Protein AF-A0A850MFG4-F1 (afdb_monomer)

Structure (mmCIF, N/CA/C/O backbone):
data_AF-A0A850MFG4-F1
#
_entry.id   AF-A0A850MFG4-F1
#
loop_
_atom_site.group_PDB
_atom_site.id
_atom_site.type_symbol
_atom_site.label_atom_id
_atom_site.label_alt_id
_atom_site.label_comp_id
_atom_site.label_asym_id
_atom_site.label_entity_id
_atom_site.label_seq_id
_atom_site.pdbx_PDB_ins_code
_atom_site.Cartn_x
_atom_site.Cartn_y
_atom_site.Cartn_z
_atom_site.occupancy
_atom_site.B_iso_or_equiv
_atom_site.auth_seq_id
_atom_site.auth_comp_id
_atom_site.auth_asym_id
_atom_site.auth_atom_id
_atom_site.pdbx_PDB_model_num
ATOM 1 N N . VAL A 1 1 ? 3.241 -12.807 0.554 1.00 80.62 1 VAL A N 1
ATOM 2 C CA . VAL A 1 1 ? 2.192 -13.577 -0.169 1.00 80.62 1 VAL A CA 1
ATOM 3 C C . VAL A 1 1 ? 1.762 -12.789 -1.401 1.00 80.62 1 VAL A C 1
ATOM 5 O O . VAL A 1 1 ? 1.690 -11.571 -1.277 1.00 80.62 1 VAL A O 1
ATOM 8 N N . PRO A 1 2 ? 1.505 -13.419 -2.562 1.00 87.06 2 PRO A N 1
ATOM 9 C CA . PRO A 1 2 ? 1.124 -12.693 -3.781 1.00 87.06 2 PRO A CA 1
ATOM 10 C C . PRO A 1 2 ? -0.249 -12.002 -3.662 1.00 87.06 2 PRO A C 1
ATOM 12 O O . PRO A 1 2 ? -1.263 -12.677 -3.461 1.00 87.06 2 PRO A O 1
ATOM 15 N N . LEU A 1 3 ? -0.273 -10.668 -3.790 1.00 94.00 3 LEU A N 1
ATOM 16 C CA . LEU A 1 3 ? -1.486 -9.834 -3.788 1.00 94.00 3 LEU A CA 1
ATOM 17 C C . LEU A 1 3 ? -1.908 -9.463 -5.212 1.00 94.00 3 LEU A C 1
ATOM 19 O O . LEU A 1 3 ? -2.519 -10.289 -5.873 1.00 94.00 3 LEU A O 1
ATOM 23 N N . LEU A 1 4 ? -1.571 -8.268 -5.708 1.00 97.06 4 LEU A N 1
ATOM 24 C CA . LEU A 1 4 ? -1.834 -7.887 -7.104 1.00 97.06 4 LEU A CA 1
ATOM 25 C C . LEU A 1 4 ? -0.986 -8.703 -8.095 1.00 97.06 4 LEU A C 1
ATOM 27 O O . LEU A 1 4 ? -1.394 -8.917 -9.235 1.00 97.06 4 LEU A O 1
ATOM 31 N N . ALA A 1 5 ? 0.157 -9.226 -7.642 1.00 97.19 5 ALA A N 1
ATOM 32 C CA . ALA A 1 5 ? 0.890 -10.281 -8.331 1.00 97.19 5 ALA A CA 1
ATOM 33 C C . ALA A 1 5 ? 0.137 -11.620 -8.242 1.00 97.19 5 ALA A C 1
ATOM 35 O O . ALA A 1 5 ? -0.404 -11.978 -7.188 1.00 97.19 5 ALA A O 1
ATOM 36 N N . SER A 1 6 ? 0.105 -12.377 -9.339 1.00 96.44 6 SER A N 1
ATOM 37 C CA . SER A 1 6 ? -0.544 -13.694 -9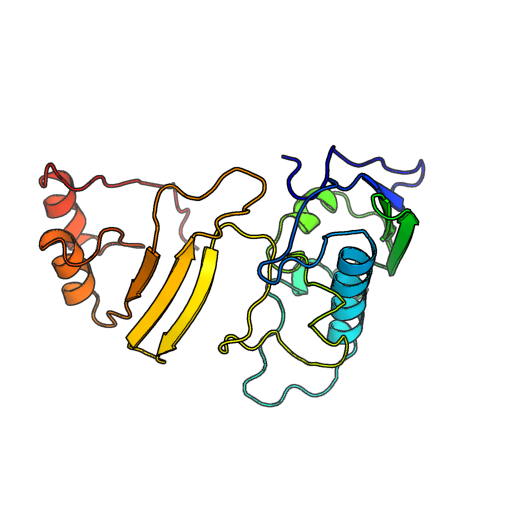.378 1.00 96.44 6 SER A CA 1
ATOM 38 C C . SER A 1 6 ? 0.326 -14.809 -8.796 1.00 96.44 6 SER A C 1
ATOM 40 O O . SER A 1 6 ? -0.227 -15.774 -8.267 1.00 96.44 6 SER A O 1
ATOM 42 N N . ASP A 1 7 ? 1.649 -14.643 -8.814 1.00 96.50 7 ASP A N 1
ATOM 43 C CA . ASP A 1 7 ? 2.635 -15.550 -8.222 1.00 96.50 7 ASP A CA 1
ATOM 44 C C . ASP A 1 7 ? 3.875 -14.762 -7.754 1.00 96.50 7 ASP A C 1
ATOM 46 O O . ASP A 1 7 ? 3.975 -13.552 -7.983 1.00 96.50 7 ASP A O 1
ATOM 50 N N . ILE A 1 8 ? 4.816 -15.435 -7.091 1.00 93.44 8 ILE A N 1
ATOM 51 C CA . ILE A 1 8 ? 6.165 -14.902 -6.895 1.00 93.44 8 ILE A CA 1
ATOM 52 C C . ILE A 1 8 ? 6.833 -14.684 -8.261 1.00 93.44 8 ILE A C 1
ATOM 54 O O . ILE A 1 8 ? 6.619 -15.443 -9.208 1.00 93.44 8 ILE A O 1
ATOM 58 N N . GLY A 1 9 ? 7.609 -13.611 -8.379 1.00 95.19 9 GLY A N 1
ATOM 59 C CA . GLY A 1 9 ? 8.332 -13.304 -9.603 1.00 95.19 9 GLY A CA 1
ATOM 60 C C . GLY A 1 9 ? 9.563 -14.188 -9.800 1.00 95.19 9 GLY A C 1
ATOM 61 O O . GLY A 1 9 ? 9.873 -15.076 -9.005 1.00 95.19 9 GLY A O 1
ATOM 62 N N . SER A 1 10 ? 10.293 -13.923 -10.878 1.00 97.69 10 SER A N 1
ATOM 63 C CA . SER A 1 10 ? 11.531 -14.624 -11.214 1.00 97.69 10 SER A CA 1
ATOM 64 C C . SER A 1 10 ? 12.673 -13.652 -11.465 1.00 97.69 10 SER A C 1
ATOM 66 O O . SER A 1 10 ? 12.524 -12.703 -12.237 1.00 97.69 10 SER A O 1
ATOM 68 N N . TRP A 1 11 ? 13.824 -13.938 -10.863 1.00 98.44 11 TRP A N 1
ATOM 69 C CA . TRP A 1 11 ? 15.071 -13.224 -11.114 1.00 98.44 11 TRP A CA 1
ATOM 70 C C . TRP A 1 11 ? 15.783 -13.733 -12.363 1.00 98.44 11 TRP A C 1
ATOM 72 O O . TRP A 1 11 ? 15.783 -14.932 -12.656 1.00 98.44 11 TRP A O 1
ATOM 82 N N . ASP A 1 12 ? 16.461 -12.824 -13.055 1.00 98.12 12 ASP A N 1
ATOM 83 C CA . ASP A 1 12 ? 17.475 -13.191 -14.033 1.00 98.12 12 ASP A CA 1
ATOM 84 C C . ASP A 1 12 ? 18.764 -13.711 -13.371 1.00 98.12 12 ASP A C 1
ATOM 86 O O . ASP A 1 12 ? 18.974 -13.623 -12.160 1.00 98.12 12 ASP A O 1
ATOM 90 N N . ALA A 1 13 ? 19.672 -14.262 -14.181 1.00 97.69 13 ALA A N 1
ATOM 91 C CA . ALA A 1 13 ? 20.922 -14.841 -13.682 1.00 97.69 13 ALA A CA 1
ATOM 92 C C . ALA A 1 13 ? 21.862 -13.808 -13.027 1.00 97.69 13 ALA A C 1
ATOM 94 O O . ALA A 1 13 ? 22.774 -14.188 -12.288 1.00 97.69 13 ALA A O 1
ATOM 95 N N . THR A 1 14 ? 21.677 -12.515 -13.311 1.00 96.75 14 THR A N 1
ATOM 96 C CA . THR A 1 14 ? 22.482 -11.431 -12.742 1.00 96.75 14 THR A CA 1
ATOM 97 C C . THR A 1 14 ? 21.857 -10.802 -11.500 1.00 96.75 14 THR A C 1
ATOM 99 O O . THR A 1 14 ? 22.543 -10.008 -10.859 1.00 96.75 14 THR A O 1
ATOM 102 N N . PHE A 1 15 ? 20.642 -11.201 -11.101 1.00 97.75 15 PHE A N 1
ATOM 103 C CA . PHE A 1 15 ? 19.887 -10.644 -9.968 1.00 97.75 15 PHE A CA 1
ATOM 104 C C . PHE A 1 15 ? 19.681 -9.128 -10.065 1.00 97.75 15 PHE A C 1
ATOM 106 O O . PHE A 1 15 ? 19.759 -8.402 -9.074 1.00 97.75 15 PHE A O 1
ATOM 113 N N . THR A 1 16 ? 19.466 -8.650 -11.285 1.00 98.06 16 THR A N 1
ATOM 114 C CA . THR A 1 16 ? 19.239 -7.231 -11.595 1.00 98.06 16 THR A CA 1
ATOM 115 C C . THR A 1 16 ? 17.944 -7.009 -12.361 1.00 98.06 16 THR A C 1
ATOM 117 O O . THR A 1 16 ? 17.556 -5.861 -12.554 1.00 98.06 16 THR A O 1
ATOM 120 N N . GLN A 1 17 ? 17.275 -8.081 -12.790 1.00 98.56 17 GLN A N 1
ATOM 121 C CA . GLN A 1 17 ? 15.953 -8.023 -13.404 1.00 98.56 17 GLN A CA 1
ATOM 122 C C . GLN A 1 17 ? 15.012 -8.969 -12.663 1.00 98.56 17 GLN A C 1
ATOM 124 O O . GLN A 1 17 ? 15.335 -10.148 -12.495 1.00 98.56 17 GLN A O 1
ATOM 129 N N . TYR A 1 18 ? 13.859 -8.457 -12.236 1.00 98.56 18 TYR A N 1
ATOM 130 C CA . TYR A 1 18 ? 12.826 -9.231 -11.551 1.00 98.56 18 TYR A CA 1
ATOM 131 C C . TYR A 1 18 ? 11.500 -9.135 -12.300 1.00 98.56 18 TYR A C 1
ATOM 133 O O . TYR A 1 18 ? 10.896 -8.065 -12.387 1.00 98.56 18 TYR A O 1
ATOM 141 N N . THR A 1 19 ? 11.050 -10.256 -12.857 1.00 98.62 19 THR A N 1
ATOM 142 C CA . THR A 1 19 ? 9.815 -10.333 -13.644 1.00 98.62 19 THR A CA 1
ATOM 143 C C . THR A 1 19 ? 8.665 -10.827 -12.782 1.00 98.62 19 THR A C 1
ATOM 145 O O . THR A 1 19 ? 8.754 -11.907 -12.205 1.00 98.62 19 THR A O 1
ATOM 148 N N . ILE A 1 20 ? 7.570 -10.070 -12.730 1.00 98.19 20 ILE A N 1
ATOM 149 C CA . ILE A 1 20 ? 6.392 -10.378 -11.913 1.00 98.19 20 ILE A CA 1
ATOM 150 C C . ILE A 1 20 ? 5.183 -10.639 -12.821 1.00 98.19 20 ILE A C 1
ATOM 152 O O . ILE A 1 20 ? 4.859 -9.792 -13.665 1.00 98.19 20 ILE A O 1
ATOM 156 N N . PRO A 1 21 ? 4.486 -11.780 -12.665 1.00 98.44 21 PRO A N 1
ATOM 157 C CA . PRO A 1 21 ? 3.181 -11.985 -13.274 1.00 98.44 21 PRO A CA 1
ATOM 158 C C . PRO A 1 21 ? 2.094 -11.283 -12.444 1.00 98.44 21 PRO A C 1
ATOM 160 O O . PRO A 1 21 ? 2.046 -11.394 -11.218 1.00 98.44 21 PRO A O 1
ATOM 163 N N . LEU A 1 22 ? 1.195 -10.560 -13.107 1.00 98.50 22 LEU A N 1
ATOM 164 C CA . LEU A 1 22 ? 0.102 -9.821 -12.471 1.00 98.50 22 LEU A CA 1
ATOM 165 C C . LEU A 1 22 ? -1.198 -10.637 -12.503 1.00 98.50 22 LEU A C 1
ATOM 167 O O . LEU A 1 22 ? -1.370 -11.534 -13.333 1.00 98.50 22 LEU A O 1
ATOM 171 N N . ARG A 1 23 ? -2.120 -10.359 -11.578 1.00 97.69 23 ARG A N 1
ATOM 172 C CA . ARG A 1 23 ? -3.487 -10.893 -11.630 1.00 97.69 23 ARG A CA 1
ATOM 173 C C . ARG A 1 23 ? -4.307 -10.132 -12.664 1.00 97.69 23 ARG A C 1
ATOM 175 O O . ARG A 1 23 ? -4.209 -8.915 -12.765 1.00 97.69 23 ARG A O 1
ATOM 182 N N . SER A 1 24 ? -5.161 -10.855 -13.376 1.00 97.19 24 SER A N 1
ATOM 183 C CA . SER A 1 24 ? -6.192 -10.279 -14.235 1.00 97.19 24 SER A CA 1
ATOM 184 C C . SER A 1 24 ? -7.541 -10.201 -13.518 1.00 97.19 24 SER A C 1
ATOM 186 O O . SER A 1 24 ? -7.750 -10.844 -12.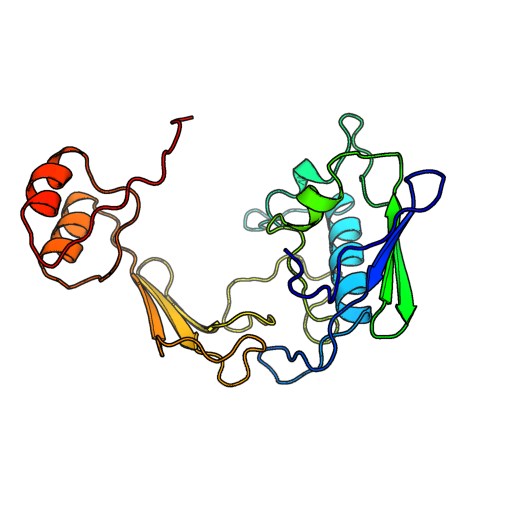487 1.00 97.19 24 SER A O 1
ATOM 188 N N . GLY A 1 25 ? -8.465 -9.407 -14.069 1.00 96.25 25 GLY A N 1
ATOM 189 C CA . GLY A 1 25 ? -9.835 -9.283 -13.557 1.00 96.25 25 GLY A CA 1
ATOM 190 C C . GLY A 1 25 ? -9.978 -8.453 -12.277 1.00 96.25 25 GLY A C 1
ATOM 191 O O . GLY A 1 25 ? -11.015 -8.531 -11.627 1.00 96.25 25 GLY A O 1
ATOM 192 N N . ILE A 1 26 ? -8.953 -7.681 -11.908 1.00 97.94 26 ILE A N 1
ATOM 193 C CA . ILE A 1 26 ? -9.011 -6.722 -10.802 1.00 97.94 26 ILE A CA 1
ATOM 194 C C . ILE A 1 26 ? -9.473 -5.371 -11.346 1.00 97.94 26 ILE A C 1
ATOM 196 O O . ILE A 1 26 ? -9.031 -4.944 -12.414 1.00 97.94 26 ILE A O 1
ATOM 200 N N . THR A 1 27 ? -10.337 -4.698 -10.594 1.00 97.06 27 THR A N 1
ATOM 201 C CA . THR A 1 27 ? -10.807 -3.348 -10.897 1.00 97.06 27 THR A CA 1
ATOM 202 C C . THR A 1 27 ? -10.390 -2.359 -9.819 1.00 97.06 27 THR A C 1
ATOM 204 O O . THR A 1 27 ? -10.294 -2.709 -8.638 1.00 97.06 27 THR A O 1
ATOM 207 N N . PHE A 1 28 ? -10.165 -1.116 -10.231 1.00 96.62 28 PHE A N 1
ATOM 208 C CA . PHE A 1 28 ? -10.119 0.023 -9.324 1.00 96.62 28 PHE A CA 1
ATOM 209 C C . PHE A 1 28 ? -11.533 0.426 -8.897 1.00 96.62 28 PHE A C 1
ATOM 211 O O . PHE A 1 28 ? -12.533 -0.047 -9.446 1.00 96.62 28 PHE A O 1
ATOM 218 N N . HIS A 1 29 ? -11.625 1.311 -7.909 1.00 94.69 29 HIS A N 1
ATOM 219 C CA . HIS A 1 29 ? -12.893 1.789 -7.350 1.00 94.69 29 HIS A CA 1
ATOM 220 C C . HIS A 1 29 ? -13.834 2.436 -8.382 1.00 94.69 29 HIS A C 1
ATOM 222 O O . HIS A 1 29 ? -15.050 2.327 -8.232 1.00 94.69 29 HIS A O 1
ATOM 228 N N . ASP A 1 30 ? -13.304 2.995 -9.473 1.00 91.44 30 ASP A N 1
ATOM 229 C CA . ASP A 1 30 ? -14.065 3.554 -10.603 1.00 91.44 30 ASP A CA 1
ATOM 230 C C . ASP A 1 30 ? -14.496 2.512 -11.663 1.00 91.44 30 ASP A C 1
ATOM 232 O O . ASP A 1 30 ? -15.200 2.835 -12.621 1.00 91.44 30 ASP A O 1
ATOM 236 N N . ASN A 1 31 ? -14.147 1.237 -11.456 1.00 92.00 31 ASN A N 1
ATOM 237 C CA . ASN A 1 31 ? -14.322 0.097 -12.365 1.00 92.00 31 ASN A CA 1
ATOM 238 C C . ASN A 1 31 ? -13.365 0.046 -13.568 1.00 92.00 31 ASN A C 1
ATOM 240 O O . ASN A 1 31 ? -13.523 -0.834 -14.422 1.00 92.00 31 ASN A O 1
ATOM 244 N N . SER A 1 32 ? -12.357 0.918 -13.638 1.00 95.12 32 SER A N 1
ATOM 245 C CA . SER A 1 32 ? -11.237 0.725 -14.563 1.00 95.12 32 SER A CA 1
ATOM 246 C C . SER A 1 32 ? -10.481 -0.568 -14.224 1.00 95.12 32 SER A C 1
ATOM 248 O O . SER A 1 32 ? -10.532 -1.078 -13.101 1.00 95.12 32 SER A O 1
ATOM 250 N N . THR A 1 33 ? -9.840 -1.173 -15.225 1.00 96.69 33 THR A N 1
ATOM 251 C CA . THR A 1 33 ? -9.181 -2.482 -15.083 1.00 96.69 33 THR A CA 1
ATOM 252 C C . THR A 1 33 ? -7.716 -2.311 -14.715 1.00 96.69 33 THR A C 1
ATOM 254 O O . THR A 1 33 ? -6.984 -1.671 -15.460 1.00 96.69 33 THR A O 1
ATOM 257 N N . PHE A 1 34 ? -7.283 -2.980 -13.646 1.00 98.12 34 PHE A N 1
ATOM 258 C CA . PHE A 1 34 ? -5.872 -3.074 -13.279 1.00 98.12 34 PHE A CA 1
ATOM 259 C C . PHE A 1 34 ? -5.072 -3.883 -14.305 1.00 98.12 34 PHE A C 1
ATOM 261 O O . PHE A 1 34 ? -5.471 -4.994 -14.679 1.00 98.12 34 PHE A O 1
ATOM 268 N N . ASN A 1 35 ? -3.929 -3.344 -14.728 1.00 98.19 35 ASN A N 1
ATOM 269 C CA . ASN A 1 35 ? -2.978 -3.988 -15.624 1.00 98.19 35 ASN A CA 1
ATOM 270 C C . ASN A 1 35 ? -1.531 -3.469 -15.408 1.00 98.19 35 ASN A C 1
ATOM 272 O O . ASN A 1 35 ? -1.214 -2.784 -14.437 1.00 98.19 35 ASN A O 1
ATOM 276 N N . ALA A 1 36 ? -0.610 -3.866 -16.287 1.00 98.50 36 ALA A N 1
ATOM 277 C CA . ALA A 1 36 ? 0.804 -3.501 -16.223 1.00 98.50 36 ALA A CA 1
ATOM 278 C C . ALA A 1 36 ? 1.099 -1.998 -16.390 1.00 98.50 36 ALA A C 1
ATOM 280 O O . ALA A 1 36 ? 2.109 -1.542 -15.858 1.00 98.50 36 ALA A O 1
ATOM 281 N N . ASP A 1 37 ? 0.257 -1.243 -17.099 1.00 97.75 37 ASP A N 1
ATOM 282 C CA . ASP A 1 37 ? 0.413 0.203 -17.290 1.00 97.75 37 ASP A CA 1
ATOM 283 C C . ASP A 1 37 ? 0.299 0.947 -15.948 1.00 97.75 37 ASP A C 1
ATOM 285 O O . ASP A 1 37 ? 1.129 1.808 -15.669 1.00 97.75 37 ASP A O 1
ATOM 289 N N . ASP A 1 38 ? -0.606 0.529 -15.053 1.00 97.12 38 ASP A N 1
ATOM 290 C CA . ASP A 1 38 ? -0.732 1.085 -13.694 1.00 97.12 38 ASP A CA 1
ATOM 291 C C . ASP A 1 38 ? 0.543 0.872 -12.860 1.00 97.12 38 ASP A C 1
ATOM 293 O O . ASP A 1 38 ? 0.976 1.732 -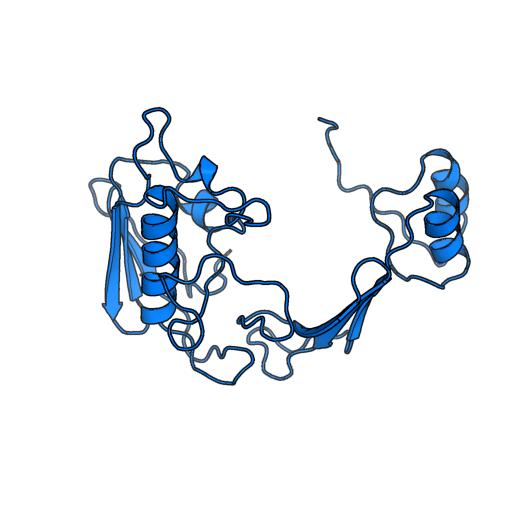12.085 1.00 97.12 38 ASP A O 1
ATOM 297 N N . VAL A 1 39 ? 1.176 -0.296 -13.021 1.00 97.62 39 VAL A N 1
ATOM 298 C CA . VAL A 1 39 ? 2.431 -0.608 -12.332 1.00 97.62 39 VAL A CA 1
ATOM 299 C C . VAL A 1 39 ? 3.549 0.273 -12.873 1.00 97.62 39 VAL A C 1
ATOM 301 O O . VAL A 1 39 ? 4.212 0.944 -12.089 1.00 97.62 39 VAL A O 1
ATOM 304 N N . VAL A 1 40 ? 3.732 0.322 -14.195 1.00 97.19 40 VAL A N 1
ATOM 305 C CA . VAL A 1 40 ? 4.742 1.188 -14.824 1.00 97.19 40 VAL A CA 1
ATOM 306 C C . VAL A 1 40 ? 4.538 2.640 -14.391 1.00 97.19 40 VAL A C 1
ATOM 308 O O . VAL A 1 40 ? 5.458 3.245 -13.850 1.00 97.19 40 VAL A O 1
ATOM 311 N N . PHE A 1 41 ? 3.310 3.151 -14.486 1.00 94.38 41 PHE A N 1
ATOM 312 C CA . PHE A 1 41 ? 2.948 4.495 -14.045 1.00 94.38 41 PHE A CA 1
ATOM 313 C C . PHE A 1 41 ? 3.337 4.772 -12.585 1.00 94.38 41 PHE A C 1
ATOM 315 O O . PHE A 1 41 ? 3.932 5.809 -12.280 1.00 94.38 41 PHE A O 1
ATOM 322 N N . THR A 1 42 ? 3.028 3.847 -11.673 1.00 92.88 42 THR A N 1
ATOM 323 C CA . THR A 1 42 ? 3.323 3.997 -10.239 1.00 92.88 42 THR A CA 1
ATOM 324 C C . THR A 1 42 ? 4.821 4.183 -9.988 1.00 92.88 42 THR A C 1
ATOM 326 O O . THR A 1 42 ? 5.222 5.047 -9.201 1.00 92.88 42 THR A O 1
ATOM 329 N N . PHE A 1 43 ? 5.657 3.391 -10.659 1.00 93.56 43 PHE A N 1
ATOM 330 C CA . PHE A 1 43 ? 7.104 3.418 -10.460 1.00 93.56 43 PHE A CA 1
ATOM 331 C C . PHE A 1 43 ? 7.792 4.544 -11.248 1.00 93.56 43 PHE A C 1
ATOM 333 O O . PHE A 1 43 ? 8.711 5.160 -10.708 1.00 93.56 43 PHE A O 1
ATOM 340 N N . ASP A 1 44 ? 7.283 4.916 -12.424 1.00 91.00 44 ASP A N 1
ATOM 341 C CA . ASP A 1 44 ? 7.713 6.116 -13.157 1.00 91.00 44 ASP A CA 1
ATOM 342 C C . ASP A 1 44 ? 7.425 7.389 -12.341 1.00 91.00 44 ASP A C 1
ATOM 344 O O . ASP A 1 44 ? 8.250 8.302 -12.246 1.00 91.00 44 ASP A O 1
ATOM 348 N N . ARG A 1 45 ? 6.270 7.442 -11.663 1.00 86.69 45 ARG A N 1
ATOM 349 C CA . ARG A 1 45 ? 5.944 8.522 -10.720 1.00 86.69 45 ARG A CA 1
ATOM 350 C C . ARG A 1 45 ? 6.928 8.572 -9.555 1.00 86.69 45 ARG A C 1
ATOM 352 O O . ARG A 1 45 ? 7.314 9.660 -9.131 1.00 86.69 45 ARG A O 1
ATOM 359 N N . MET A 1 46 ? 7.341 7.426 -9.019 1.00 85.81 46 MET A N 1
ATOM 360 C CA . MET A 1 46 ? 8.346 7.391 -7.956 1.00 85.81 46 MET A CA 1
ATOM 361 C C . MET A 1 46 ? 9.712 7.895 -8.445 1.00 85.81 46 MET A C 1
ATOM 363 O O . M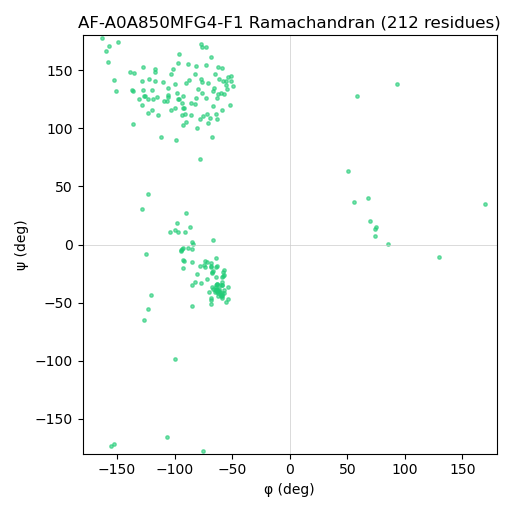ET A 1 46 ? 10.347 8.677 -7.737 1.00 85.81 46 MET A O 1
ATOM 367 N N . GLU A 1 47 ? 10.130 7.537 -9.664 1.00 85.75 47 GLU A N 1
ATOM 368 C CA . GLU A 1 47 ? 11.336 8.092 -10.293 1.00 85.75 47 GLU A CA 1
ATOM 369 C C . GLU A 1 47 ? 11.256 9.619 -10.431 1.00 85.75 47 GLU A C 1
ATOM 371 O O . GLU A 1 47 ? 12.192 10.343 -10.071 1.00 85.75 47 GLU A O 1
ATOM 376 N N . TRP A 1 48 ? 10.114 10.126 -10.899 1.00 83.75 48 TRP A N 1
ATOM 377 C CA . TRP A 1 48 ? 9.876 11.562 -11.004 1.00 83.75 48 TRP A CA 1
ATOM 378 C C . TRP A 1 48 ? 9.995 12.262 -9.642 1.00 83.75 48 TRP A C 1
ATOM 380 O O . TRP A 1 48 ? 10.654 13.300 -9.540 1.00 83.75 48 TRP A O 1
ATOM 390 N N . LEU A 1 49 ? 9.436 11.670 -8.580 1.00 80.75 49 LEU A N 1
ATOM 391 C CA . LEU A 1 49 ? 9.495 12.211 -7.218 1.00 80.75 49 LEU A CA 1
ATOM 392 C C . LEU A 1 49 ? 10.925 12.300 -6.663 1.00 80.75 49 LEU A C 1
ATOM 394 O O . LEU A 1 49 ? 11.217 13.258 -5.948 1.00 80.75 49 LEU A O 1
ATOM 398 N N . TYR A 1 50 ? 11.834 11.378 -7.011 1.00 79.44 50 TYR A N 1
ATOM 399 C CA . TYR A 1 50 ? 13.247 11.483 -6.605 1.00 79.44 50 TYR A CA 1
ATOM 400 C C . TYR A 1 50 ? 13.948 12.713 -7.171 1.00 79.44 50 TYR A C 1
ATOM 402 O O . TYR A 1 50 ? 14.819 13.291 -6.522 1.00 79.44 50 TYR A O 1
ATOM 410 N N . ASN A 1 51 ? 13.572 13.104 -8.384 1.00 77.06 51 ASN A N 1
ATOM 411 C CA . ASN A 1 51 ? 14.199 14.203 -9.108 1.00 77.06 51 ASN A CA 1
ATOM 412 C C . ASN A 1 51 ? 13.472 15.540 -8.896 1.00 77.06 51 ASN A C 1
ATOM 414 O O . ASN A 1 51 ? 13.926 16.580 -9.379 1.00 77.06 51 ASN A O 1
ATOM 418 N N . PHE A 1 52 ? 12.345 15.535 -8.179 1.00 72.31 52 PHE A N 1
ATOM 419 C CA . PHE A 1 52 ? 11.513 16.713 -7.995 1.00 72.31 52 PHE A CA 1
ATOM 420 C C . PHE A 1 52 ? 12.094 17.672 -6.943 1.00 72.31 52 PHE A C 1
ATOM 422 O O . PHE A 1 52 ? 12.035 17.439 -5.736 1.00 72.31 52 PHE A O 1
ATOM 429 N N . THR A 1 53 ? 12.617 18.813 -7.396 1.00 59.97 53 THR A N 1
ATOM 430 C CA . THR A 1 53 ? 13.128 19.884 -6.530 1.00 59.97 53 THR A CA 1
ATOM 431 C C . THR A 1 53 ? 12.083 20.993 -6.382 1.00 59.97 53 THR A C 1
ATOM 433 O O . THR A 1 53 ? 12.057 21.927 -7.183 1.00 59.97 53 THR A O 1
ATOM 436 N N . GLY A 1 54 ? 11.193 20.920 -5.387 1.00 55.72 54 GLY A N 1
ATOM 437 C CA . GLY A 1 54 ? 10.178 21.974 -5.245 1.00 55.72 54 GLY A CA 1
ATOM 438 C C . GLY A 1 54 ? 9.047 21.728 -4.258 1.00 55.72 54 GLY A C 1
ATOM 439 O O . GLY A 1 54 ? 7.925 22.144 -4.535 1.00 55.72 54 GLY A O 1
ATOM 440 N N . LEU A 1 55 ? 9.292 21.059 -3.127 1.00 56.56 55 LEU A N 1
ATOM 441 C CA . LEU A 1 55 ? 8.232 20.871 -2.134 1.00 56.56 55 LEU A CA 1
ATOM 442 C C . LEU A 1 55 ? 7.798 22.228 -1.561 1.00 56.56 55 LEU A C 1
ATOM 444 O O . LEU A 1 55 ? 8.545 22.890 -0.838 1.00 56.56 55 LEU A O 1
ATOM 448 N N . ASN A 1 56 ? 6.565 22.624 -1.871 1.00 46.66 56 ASN A N 1
ATOM 449 C CA . ASN A 1 56 ? 5.840 23.605 -1.078 1.00 46.66 56 ASN A CA 1
ATOM 450 C C . ASN A 1 56 ? 5.588 22.999 0.321 1.00 46.66 56 ASN A C 1
ATOM 452 O O . ASN A 1 56 ? 5.387 21.786 0.441 1.00 46.66 56 ASN A O 1
ATOM 456 N N . PRO A 1 57 ? 5.575 23.800 1.397 1.00 43.16 57 PRO A N 1
ATOM 457 C CA . PRO A 1 57 ? 5.139 23.314 2.702 1.00 43.16 57 PRO A CA 1
ATOM 458 C C . PRO A 1 57 ? 3.690 22.814 2.591 1.00 43.16 57 PRO A C 1
ATOM 460 O O . PRO A 1 57 ? 2.794 23.588 2.268 1.00 43.16 57 PRO A O 1
ATOM 463 N N . GLY A 1 58 ? 3.483 21.513 2.809 1.00 52.09 58 GLY A N 1
ATOM 464 C CA . GLY A 1 58 ? 2.191 20.834 2.640 1.00 52.09 58 GLY A CA 1
ATOM 465 C C . GLY A 1 58 ? 2.261 19.563 1.794 1.00 52.09 58 GLY A C 1
ATOM 466 O O . GLY A 1 58 ? 1.306 18.794 1.794 1.00 52.09 58 GLY A O 1
ATOM 467 N N . TYR A 1 59 ? 3.391 19.318 1.118 1.00 58.16 59 TYR A N 1
ATOM 468 C CA . TYR A 1 59 ? 3.522 18.175 0.230 1.00 58.16 59 TYR A CA 1
ATOM 469 C C . TYR A 1 59 ? 4.094 16.902 0.923 1.00 58.16 59 TYR A C 1
ATOM 471 O O . TYR A 1 59 ? 5.238 16.919 1.375 1.00 58.16 59 TYR A O 1
ATOM 479 N N . TYR A 1 60 ? 3.334 15.795 0.983 1.00 62.31 60 TYR A N 1
ATOM 480 C CA . TYR A 1 60 ? 3.741 14.468 1.479 1.00 62.31 60 TYR A CA 1
ATOM 481 C C . TYR A 1 60 ? 4.238 13.530 0.364 1.00 62.31 60 TYR A C 1
ATOM 483 O O . TYR A 1 60 ? 3.513 13.201 -0.573 1.00 62.31 60 TYR A O 1
ATOM 491 N N . LEU A 1 61 ? 5.475 13.047 0.485 1.00 71.94 61 LEU A N 1
ATOM 492 C CA . LEU A 1 61 ? 6.003 11.973 -0.362 1.00 71.94 61 LEU A CA 1
ATOM 493 C C . LEU A 1 61 ? 5.373 10.622 0.026 1.00 71.94 61 LEU A C 1
ATOM 495 O O . LEU A 1 61 ? 4.984 10.458 1.188 1.00 71.94 61 LEU A O 1
ATOM 499 N N . PRO A 1 62 ? 5.294 9.638 -0.895 1.00 74.88 62 PRO A N 1
ATOM 500 C CA . PRO A 1 62 ? 4.969 8.275 -0.497 1.00 74.88 62 PRO A CA 1
ATOM 501 C C . PRO A 1 62 ? 5.968 7.834 0.577 1.00 74.88 62 PRO A C 1
ATOM 503 O O . PRO A 1 62 ? 7.157 8.129 0.493 1.00 74.88 62 PRO A O 1
ATOM 506 N N . TYR A 1 63 ? 5.487 7.173 1.621 1.00 77.62 63 TYR A N 1
ATOM 507 C CA . TYR A 1 63 ? 6.316 6.828 2.770 1.00 77.62 63 TYR A CA 1
ATOM 508 C C . TYR A 1 63 ? 6.372 5.307 2.953 1.00 77.62 63 TYR A C 1
ATOM 510 O O . TYR A 1 63 ? 5.318 4.666 2.932 1.00 77.62 63 TYR A O 1
ATOM 518 N N . PRO A 1 64 ? 7.556 4.702 3.165 1.00 86.69 64 PRO A N 1
ATOM 519 C CA . PRO A 1 64 ? 8.893 5.313 3.189 1.00 86.69 64 PRO A CA 1
ATOM 520 C C . PRO A 1 64 ? 9.602 5.261 1.817 1.00 86.69 64 PRO A C 1
ATOM 522 O O . PRO A 1 64 ? 10.142 4.223 1.432 1.00 86.69 64 PRO A O 1
ATOM 525 N N . ILE A 1 65 ? 9.640 6.372 1.069 1.00 84.94 65 ILE A N 1
ATOM 526 C CA . ILE A 1 65 ? 10.354 6.469 -0.225 1.00 84.94 65 ILE A CA 1
ATOM 527 C C . ILE A 1 65 ? 11.881 6.351 -0.075 1.00 84.94 65 ILE A C 1
ATOM 529 O O . ILE A 1 65 ? 12.582 5.955 -1.005 1.00 84.94 65 ILE A O 1
ATOM 533 N N . GLU A 1 66 ? 12.411 6.650 1.109 1.00 87.25 66 GLU A N 1
ATOM 534 C CA . GLU A 1 66 ? 13.833 6.572 1.439 1.00 87.25 66 GLU A CA 1
ATOM 535 C C . GLU A 1 66 ? 14.384 5.139 1.486 1.00 87.25 66 GLU A C 1
ATOM 537 O O . GLU A 1 66 ? 15.590 4.949 1.361 1.00 87.25 66 GLU A O 1
ATOM 542 N N . LEU A 1 67 ? 13.529 4.117 1.626 1.00 91.94 67 LEU A N 1
ATOM 543 C CA . LEU A 1 67 ? 13.970 2.715 1.573 1.00 91.94 67 LEU A CA 1
ATOM 544 C C . LEU A 1 67 ? 14.322 2.254 0.152 1.00 91.94 67 LEU A C 1
ATOM 546 O O . LEU A 1 67 ? 14.950 1.215 -0.025 1.00 91.94 67 LEU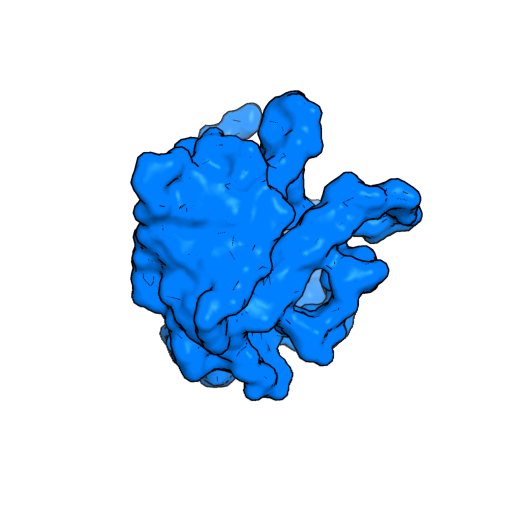 A O 1
ATOM 550 N N . TYR A 1 68 ? 13.920 3.028 -0.852 1.00 93.62 68 TYR A N 1
ATOM 551 C CA . TYR A 1 68 ? 14.014 2.690 -2.271 1.00 93.62 68 TYR A CA 1
ATOM 552 C C . TYR A 1 68 ? 15.227 3.345 -2.948 1.00 93.62 68 TYR A C 1
ATOM 554 O O . TYR A 1 68 ? 15.350 3.335 -4.173 1.00 93.62 68 TYR A O 1
ATOM 562 N N . VAL A 1 69 ? 16.147 3.894 -2.154 1.00 93.56 69 VAL A N 1
ATOM 563 C CA . VAL A 1 69 ? 17.427 4.445 -2.604 1.00 93.56 69 VAL A CA 1
ATOM 564 C C . VAL A 1 69 ? 18.580 3.736 -1.900 1.00 93.56 69 VAL A C 1
ATOM 566 O O . VAL A 1 69 ? 18.520 3.404 -0.717 1.00 93.56 69 VAL A O 1
ATOM 569 N N . PHE A 1 70 ? 19.666 3.506 -2.628 1.00 94.00 70 PHE A N 1
ATOM 570 C CA . PHE A 1 70 ? 20.917 3.033 -2.051 1.00 94.00 70 PHE A CA 1
ATOM 571 C C . PHE A 1 70 ? 21.563 4.115 -1.166 1.00 94.00 70 PHE A C 1
ATOM 573 O O . PHE A 1 70 ? 21.303 5.306 -1.352 1.00 94.00 70 PHE A O 1
ATOM 580 N N . PRO A 1 71 ? 22.500 3.753 -0.262 1.00 93.25 71 PRO A N 1
ATOM 581 C CA . PRO A 1 71 ? 23.198 4.723 0.591 1.00 93.25 71 PRO A CA 1
ATOM 582 C C . PRO A 1 71 ? 23.949 5.830 -0.165 1.00 93.25 71 PRO A C 1
ATOM 584 O O . PRO A 1 71 ? 24.239 6.879 0.402 1.00 93.25 71 PRO A O 1
ATOM 587 N N . ASN A 1 72 ? 24.287 5.599 -1.437 1.00 91.94 72 ASN A N 1
ATOM 588 C CA . ASN A 1 72 ? 24.935 6.580 -2.308 1.00 91.94 72 ASN A CA 1
ATOM 589 C C . ASN A 1 72 ? 23.941 7.541 -3.000 1.00 91.94 72 ASN A C 1
ATOM 591 O O . ASN A 1 72 ? 24.371 8.357 -3.811 1.00 91.94 72 ASN A O 1
ATOM 595 N N . GLY A 1 73 ? 22.638 7.425 -2.719 1.00 90.12 73 GLY A N 1
ATOM 596 C CA . GLY A 1 73 ? 21.568 8.235 -3.306 1.00 90.12 73 GLY A CA 1
ATOM 597 C C . GLY A 1 73 ? 21.034 7.736 -4.651 1.00 90.12 73 GLY A C 1
ATOM 598 O O . GLY A 1 73 ? 20.144 8.367 -5.209 1.00 90.12 73 GLY A O 1
ATOM 599 N N . THR A 1 74 ? 21.544 6.623 -5.184 1.00 92.94 74 THR A N 1
ATOM 600 C CA . THR A 1 74 ? 21.030 6.044 -6.438 1.00 92.94 74 THR A CA 1
ATOM 601 C C . THR A 1 74 ? 19.706 5.322 -6.165 1.00 92.94 74 THR A C 1
ATOM 603 O O . THR A 1 74 ? 19.678 4.495 -5.251 1.00 92.94 74 THR A O 1
ATOM 606 N N . PRO A 1 75 ? 18.625 5.566 -6.928 1.00 94.25 75 PRO A N 1
ATOM 607 C CA . PRO A 1 75 ? 17.403 4.770 -6.830 1.00 94.25 75 PRO A CA 1
ATOM 608 C C . PRO A 1 75 ? 17.681 3.279 -7.032 1.00 94.25 75 PRO A C 1
ATOM 610 O O . PRO A 1 75 ? 18.494 2.900 -7.874 1.00 94.25 75 PRO A O 1
ATOM 613 N N . ILE A 1 76 ? 17.023 2.417 -6.262 1.00 96.88 76 ILE A N 1
ATOM 614 C CA . ILE A 1 76 ? 17.187 0.963 -6.382 1.00 96.88 76 ILE A CA 1
ATOM 615 C C . ILE A 1 76 ? 16.599 0.480 -7.706 1.00 96.88 76 ILE A C 1
ATOM 617 O O . ILE A 1 76 ? 17.254 -0.245 -8.457 1.00 96.88 76 ILE A O 1
ATOM 621 N N . ILE A 1 77 ? 15.380 0.929 -8.003 1.00 97.12 77 ILE A N 1
ATOM 622 C CA . ILE A 1 77 ? 14.689 0.666 -9.263 1.00 97.12 77 ILE A CA 1
ATOM 623 C C . ILE A 1 77 ? 15.221 1.650 -10.298 1.00 97.12 77 ILE A C 1
ATOM 625 O O . ILE A 1 77 ? 15.237 2.857 -10.063 1.00 97.12 77 ILE A O 1
ATOM 629 N N . LYS A 1 78 ? 15.688 1.115 -11.422 1.00 96.12 78 LYS A N 1
ATOM 630 C CA . LYS A 1 78 ? 16.129 1.892 -12.574 1.00 96.12 78 LYS A CA 1
ATOM 631 C C . LYS A 1 78 ? 14.948 2.250 -13.468 1.00 96.12 78 LYS A C 1
ATOM 633 O O . LYS A 1 78 ? 14.804 3.407 -13.819 1.00 96.12 78 LYS A O 1
ATOM 638 N N . ASP A 1 79 ? 14.167 1.247 -13.857 1.00 97.25 79 ASP A N 1
ATOM 639 C CA . ASP A 1 79 ? 12.959 1.397 -14.666 1.00 97.25 79 ASP A CA 1
ATOM 640 C C . ASP A 1 79 ? 12.064 0.153 -14.505 1.00 97.25 79 ASP A C 1
ATOM 642 O O . ASP A 1 79 ? 12.485 -0.878 -13.955 1.00 97.25 79 ASP A O 1
ATOM 646 N N . VAL A 1 80 ? 10.813 0.261 -14.960 1.00 98.31 80 VAL A N 1
ATOM 647 C CA . VAL A 1 80 ? 9.864 -0.854 -15.024 1.00 98.31 80 VAL A CA 1
ATOM 648 C C . VAL A 1 80 ? 9.381 -1.018 -16.458 1.00 98.31 80 VAL A C 1
ATOM 650 O O . VAL A 1 80 ? 8.869 -0.092 -17.076 1.00 98.31 80 VAL A O 1
ATOM 653 N N . VAL A 1 81 ? 9.528 -2.225 -16.997 1.00 98.25 81 VAL A N 1
ATOM 654 C CA . VAL A 1 81 ? 9.156 -2.548 -18.375 1.00 98.25 81 VAL A CA 1
ATOM 655 C C . VAL A 1 81 ? 7.878 -3.372 -18.388 1.00 98.25 81 VAL A C 1
ATOM 657 O O . VAL A 1 81 ? 7.805 -4.438 -17.774 1.00 98.25 81 VAL A O 1
ATOM 660 N N . LYS A 1 82 ? 6.883 -2.921 -19.154 1.00 98.44 82 LYS A N 1
ATOM 661 C CA . LYS A 1 82 ? 5.708 -3.722 -19.509 1.00 98.44 82 LYS A CA 1
ATOM 662 C C . LYS A 1 82 ? 6.098 -4.804 -20.520 1.00 98.44 82 LYS A C 1
ATOM 664 O O . LYS A 1 82 ? 6.399 -4.504 -21.673 1.00 98.44 82 LYS A O 1
ATOM 669 N N . ASN A 1 83 ? 6.046 -6.070 -20.104 1.00 98.25 83 ASN A N 1
ATOM 670 C CA . ASN A 1 83 ? 6.247 -7.214 -21.002 1.00 98.25 83 ASN A CA 1
ATOM 671 C C . ASN A 1 83 ? 4.937 -7.609 -21.709 1.00 98.25 83 ASN A C 1
ATOM 673 O O . ASN A 1 83 ? 4.951 -8.081 -22.843 1.00 98.25 83 ASN A O 1
ATOM 677 N N . SER A 1 84 ? 3.806 -7.460 -21.008 1.00 98.38 84 SER A N 1
ATOM 678 C CA . SER A 1 84 ? 2.428 -7.661 -21.487 1.00 98.38 84 SER A CA 1
ATOM 679 C C . SER A 1 84 ? 1.448 -6.986 -20.518 1.00 98.38 84 SER A C 1
ATOM 681 O O . SER A 1 84 ? 1.878 -6.514 -19.470 1.00 98.38 84 SER A O 1
ATOM 683 N N . ASP A 1 85 ? 0.141 -7.005 -20.790 1.00 98.31 85 ASP A N 1
ATOM 684 C CA . ASP A 1 85 ? -0.872 -6.417 -19.890 1.00 98.31 85 ASP A CA 1
ATOM 685 C C . ASP A 1 85 ? -0.861 -6.998 -18.468 1.00 98.31 85 ASP A C 1
ATOM 687 O O . ASP A 1 85 ? -1.271 -6.323 -17.531 1.00 98.31 85 ASP A O 1
ATOM 691 N N . TYR A 1 86 ? -0.348 -8.218 -18.279 1.00 98.44 86 TYR A N 1
ATOM 692 C CA . TYR A 1 86 ? -0.271 -8.865 -16.966 1.00 98.44 86 TYR A CA 1
ATOM 693 C C . TYR A 1 86 ? 1.133 -9.380 -16.637 1.00 98.44 86 TYR A C 1
ATOM 695 O O . TYR A 1 86 ? 1.295 -10.379 -15.936 1.00 98.44 86 TYR A O 1
ATOM 703 N N . SER A 1 87 ? 2.172 -8.716 -17.148 1.00 98.50 87 SER A N 1
ATOM 704 C CA . SER A 1 87 ? 3.554 -9.007 -16.762 1.00 98.50 87 SER A CA 1
ATOM 705 C C . SER A 1 87 ? 4.434 -7.772 -16.879 1.00 98.50 87 SER A C 1
ATOM 707 O O . SER A 1 87 ? 4.457 -7.118 -17.924 1.00 98.50 87 SER A O 1
ATOM 709 N N . VAL A 1 88 ? 5.210 -7.516 -15.828 1.00 98.75 88 VAL A N 1
ATOM 710 C CA . VAL A 1 88 ? 6.196 -6.432 -15.763 1.00 98.75 88 VAL A CA 1
ATOM 711 C C . VAL A 1 88 ? 7.565 -6.967 -15.358 1.00 98.75 88 VAL A C 1
ATOM 713 O O . VAL A 1 88 ? 7.655 -7.978 -14.660 1.00 98.75 88 VAL A O 1
ATOM 716 N N . THR A 1 89 ? 8.626 -6.286 -15.775 1.00 98.75 89 THR A N 1
ATOM 717 C CA . THR A 1 89 ? 9.996 -6.518 -15.306 1.00 98.75 89 THR A CA 1
ATOM 718 C C . THR A 1 89 ? 10.519 -5.259 -14.638 1.00 98.75 89 THR A C 1
ATOM 720 O O . THR A 1 89 ? 10.554 -4.202 -15.257 1.00 98.75 89 THR A O 1
ATOM 723 N N . PHE A 1 90 ? 10.968 -5.390 -13.396 1.00 98.69 90 PHE A N 1
ATOM 724 C CA . PHE A 1 90 ? 11.732 -4.363 -12.700 1.00 98.69 90 PHE A CA 1
ATOM 725 C C . PHE A 1 90 ? 13.204 -4.517 -13.052 1.00 98.69 90 PHE A C 1
ATOM 727 O O . PHE A 1 90 ? 13.786 -5.572 -12.789 1.00 98.69 90 PHE A O 1
ATOM 734 N N . ASN A 1 91 ? 13.806 -3.470 -13.605 1.00 98.56 91 ASN A N 1
ATOM 735 C CA . ASN A 1 91 ? 15.246 -3.395 -13.805 1.00 98.56 91 ASN A CA 1
ATOM 736 C C . ASN A 1 91 ? 15.856 -2.595 -12.655 1.00 98.56 91 ASN A C 1
ATOM 738 O O . ASN A 1 91 ? 15.386 -1.505 -12.331 1.00 98.56 91 ASN A O 1
ATOM 742 N N . LEU A 1 92 ? 16.904 -3.123 -12.029 1.00 98.31 92 LEU A N 1
ATOM 743 C CA . LEU A 1 92 ? 17.567 -2.482 -10.894 1.00 98.31 92 LEU 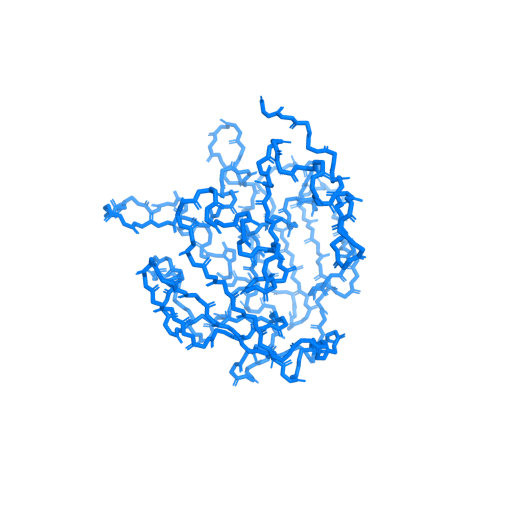A CA 1
ATOM 744 C C . LEU A 1 92 ? 18.866 -1.793 -11.316 1.00 98.31 92 LEU A C 1
ATOM 746 O O . LEU A 1 92 ? 19.546 -2.241 -12.242 1.00 98.31 92 LEU A O 1
ATOM 750 N N . ASN A 1 93 ? 19.241 -0.727 -10.604 1.00 97.62 93 ASN A N 1
ATOM 751 C CA . ASN A 1 93 ? 20.541 -0.074 -10.802 1.00 97.62 93 ASN A CA 1
ATOM 752 C C . ASN A 1 93 ? 21.711 -0.923 -10.270 1.00 97.62 93 ASN A C 1
ATOM 754 O O . ASN A 1 93 ? 22.813 -0.844 -10.810 1.00 97.62 93 ASN A O 1
ATOM 758 N N . ASP A 1 94 ? 21.478 -1.744 -9.242 1.00 97.69 94 ASP A N 1
ATOM 759 C CA . ASP A 1 94 ? 22.413 -2.755 -8.732 1.00 97.69 94 ASP A CA 1
ATOM 760 C C . ASP A 1 94 ? 21.631 -3.852 -7.981 1.00 97.69 94 ASP A C 1
ATOM 762 O O . ASP A 1 94 ? 20.434 -3.712 -7.715 1.00 97.69 94 ASP A O 1
ATOM 766 N N . LYS A 1 95 ? 22.297 -4.949 -7.620 1.00 97.50 95 LYS A N 1
ATOM 767 C CA . LYS A 1 95 ? 21.716 -6.043 -6.835 1.00 97.50 95 LYS A CA 1
ATOM 768 C C . LYS A 1 95 ? 21.229 -5.532 -5.482 1.00 97.50 95 LYS A C 1
ATOM 770 O O . LYS A 1 95 ? 21.992 -4.945 -4.714 1.00 97.50 95 LYS A O 1
ATOM 775 N N . TYR A 1 96 ? 19.990 -5.864 -5.137 1.00 97.44 96 TYR A N 1
ATOM 776 C CA . TYR A 1 96 ? 19.411 -5.524 -3.844 1.00 97.44 96 TYR A CA 1
ATOM 777 C C . TYR A 1 96 ? 18.650 -6.720 -3.275 1.00 97.44 96 TYR A C 1
ATOM 779 O O . TYR A 1 96 ? 17.554 -7.047 -3.715 1.00 97.44 96 TYR A O 1
ATOM 787 N N . ALA A 1 97 ? 19.260 -7.401 -2.301 1.00 95.75 97 ALA A N 1
ATOM 788 C CA . ALA A 1 97 ? 18.718 -8.643 -1.750 1.00 95.75 97 ALA A CA 1
ATOM 789 C C . ALA A 1 97 ? 17.285 -8.519 -1.182 1.00 95.75 97 ALA A C 1
ATOM 791 O O . ALA A 1 97 ? 16.502 -9.432 -1.426 1.00 95.75 97 ALA A O 1
ATOM 792 N N . PRO A 1 98 ? 16.893 -7.430 -0.487 1.00 95.88 98 PRO A N 1
ATOM 793 C CA . PRO A 1 98 ? 15.540 -7.302 0.050 1.00 95.88 98 PRO A CA 1
ATOM 794 C C . PRO A 1 98 ? 14.565 -6.620 -0.928 1.00 95.88 98 PRO A C 1
ATOM 796 O O . PRO A 1 98 ? 13.602 -5.994 -0.499 1.00 95.88 98 PRO A O 1
ATOM 799 N N . PHE A 1 99 ? 14.794 -6.712 -2.245 1.00 96.94 99 PHE A N 1
ATOM 800 C CA . PHE A 1 99 ? 13.927 -6.070 -3.241 1.00 96.94 99 PHE A CA 1
ATOM 801 C C . PHE A 1 99 ? 12.474 -6.562 -3.190 1.00 96.94 99 PHE A C 1
ATOM 803 O O . PHE A 1 99 ? 11.551 -5.762 -3.280 1.00 96.94 99 PHE A O 1
ATOM 810 N N . GLU A 1 100 ? 12.249 -7.859 -2.997 1.00 95.25 100 GLU A N 1
ATOM 811 C CA . GLU A 1 100 ? 10.889 -8.406 -2.910 1.00 95.25 100 GLU A CA 1
ATOM 812 C C . GLU A 1 100 ? 10.133 -7.886 -1.677 1.00 95.25 100 GLU A C 1
ATOM 814 O O . GLU A 1 100 ? 8.951 -7.548 -1.767 1.00 95.25 100 GLU A O 1
ATOM 819 N N . ASP A 1 101 ? 10.827 -7.753 -0.543 1.00 94.44 101 ASP A N 1
ATOM 820 C CA . ASP A 1 101 ? 10.270 -7.157 0.674 1.00 94.44 101 ASP A CA 1
ATOM 821 C C . ASP A 1 101 ? 9.996 -5.663 0.482 1.00 94.44 101 ASP A C 1
ATOM 823 O O . ASP A 1 101 ? 8.986 -5.147 0.960 1.00 94.44 101 ASP A O 1
ATOM 827 N N . LEU A 1 102 ? 10.867 -4.970 -0.259 1.00 94.50 102 LEU A N 1
ATOM 828 C CA . LEU A 1 102 ? 10.711 -3.556 -0.580 1.00 94.50 102 LEU A CA 1
ATOM 829 C C . LEU A 1 102 ? 9.379 -3.294 -1.300 1.00 94.50 102 LEU A C 1
ATOM 831 O O . LEU A 1 102 ? 8.667 -2.366 -0.925 1.00 94.50 102 LEU A O 1
ATOM 835 N N . LEU A 1 103 ? 8.983 -4.166 -2.236 1.00 95.12 103 LEU A N 1
ATOM 836 C CA . LEU A 1 103 ? 7.699 -4.083 -2.951 1.00 95.12 103 LEU A CA 1
ATOM 837 C C . LEU A 1 103 ? 6.461 -4.259 -2.050 1.00 95.12 103 LEU A C 1
ATOM 839 O O . LEU A 1 103 ? 5.340 -4.004 -2.486 1.00 95.12 103 LEU A O 1
ATOM 843 N N . CYS A 1 104 ? 6.637 -4.687 -0.797 1.00 93.94 104 CYS A N 1
ATOM 844 C CA . CYS A 1 104 ? 5.553 -4.833 0.174 1.00 93.94 104 CYS A CA 1
ATOM 845 C C . CYS A 1 104 ? 5.345 -3.582 1.048 1.00 93.94 104 CYS A C 1
ATOM 847 O O . CYS A 1 104 ? 4.429 -3.562 1.872 1.00 93.94 104 CYS A O 1
ATOM 849 N N . TYR A 1 105 ? 6.175 -2.542 0.899 1.00 93.06 105 TYR A N 1
ATOM 850 C CA . TYR A 1 105 ? 6.017 -1.288 1.639 1.00 93.06 105 TYR A CA 1
ATOM 851 C C . TYR A 1 105 ? 4.971 -0.363 0.993 1.00 93.06 105 TYR A C 1
ATOM 853 O O . TYR A 1 105 ? 4.806 -0.389 -0.226 1.00 93.06 105 TYR A O 1
ATOM 861 N N . PRO A 1 106 ? 4.315 0.530 1.766 1.00 89.06 106 PRO A N 1
ATOM 862 C CA . PRO A 1 106 ? 3.223 1.370 1.257 1.00 89.06 106 PRO A CA 1
ATOM 863 C C . PRO A 1 106 ? 3.592 2.271 0.073 1.00 8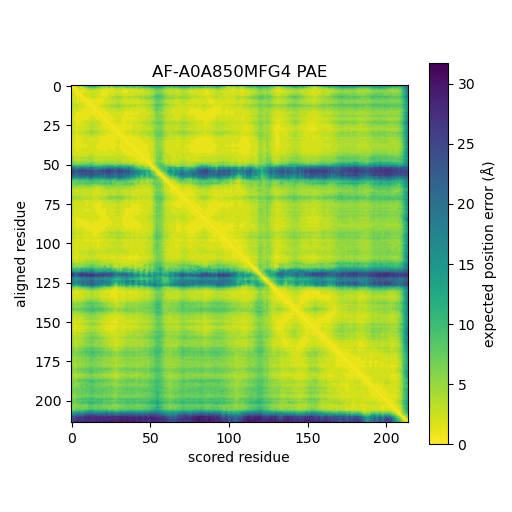9.06 106 PRO A C 1
ATOM 865 O O . PRO A 1 106 ? 2.728 2.574 -0.746 1.00 89.06 106 PRO A O 1
ATOM 868 N N . ALA A 1 107 ? 4.861 2.666 -0.060 1.00 87.81 107 ALA A N 1
ATOM 869 C CA . ALA A 1 107 ? 5.333 3.437 -1.211 1.00 87.81 107 ALA A CA 1
ATOM 870 C C . ALA A 1 107 ? 5.223 2.684 -2.559 1.00 87.81 107 ALA A C 1
ATOM 872 O O . ALA A 1 107 ? 5.198 3.337 -3.595 1.00 87.81 107 ALA A O 1
ATOM 873 N N . SER A 1 108 ? 5.083 1.350 -2.546 1.00 93.00 108 SER A N 1
ATOM 874 C CA . SER A 1 108 ? 4.808 0.508 -3.726 1.00 93.00 108 SER A CA 1
ATOM 875 C C . SER A 1 108 ? 3.313 0.277 -3.990 1.00 93.00 108 SER A C 1
ATOM 877 O O . SER A 1 108 ? 2.954 -0.592 -4.786 1.00 93.00 108 SER A O 1
ATOM 879 N N . SER A 1 109 ? 2.413 1.000 -3.314 1.00 92.50 109 SER A N 1
ATOM 880 C CA . SER A 1 109 ? 0.971 0.876 -3.567 1.00 92.50 109 SER A CA 1
ATOM 881 C C . SER A 1 109 ? 0.648 1.307 -4.996 1.00 92.50 109 SER A C 1
ATOM 883 O O . SER A 1 109 ? 0.997 2.414 -5.398 1.00 92.50 109 SER A O 1
ATOM 885 N N . ILE A 1 110 ? -0.028 0.436 -5.748 1.00 94.12 110 ILE A N 1
ATOM 886 C CA . ILE A 1 110 ? -0.327 0.681 -7.160 1.00 94.12 110 ILE A CA 1
ATOM 887 C C . ILE A 1 110 ? -1.414 1.746 -7.307 1.00 94.12 110 ILE A C 1
ATOM 889 O O . ILE A 1 110 ? -2.510 1.612 -6.757 1.00 94.12 110 ILE A O 1
ATOM 893 N N . LEU A 1 111 ? -1.095 2.770 -8.088 1.00 90.44 111 LEU A N 1
ATOM 894 C CA . LEU A 1 111 ? -1.978 3.850 -8.510 1.00 90.44 111 LEU A CA 1
ATOM 895 C C . LEU A 1 111 ? -2.411 3.610 -9.958 1.00 90.44 111 LEU A C 1
ATOM 897 O O . LEU A 1 111 ? -1.622 3.089 -10.742 1.00 90.44 111 LEU A O 1
ATOM 901 N N . THR A 1 112 ? -3.634 4.005 -10.319 1.00 91.06 112 THR A N 1
ATOM 902 C CA . THR A 1 112 ? -4.073 3.883 -11.716 1.00 91.06 112 THR A CA 1
ATOM 903 C C . THR A 1 112 ? -3.468 4.967 -12.608 1.00 91.06 112 THR A C 1
ATOM 905 O O . THR A 1 112 ? -3.387 6.135 -12.216 1.00 91.06 112 THR A O 1
ATOM 908 N N . ASP A 1 113 ? -3.079 4.586 -13.821 1.00 87.75 113 ASP A N 1
ATOM 909 C CA . ASP A 1 113 ? -2.546 5.489 -14.847 1.00 87.75 113 ASP A CA 1
ATOM 910 C C . ASP A 1 113 ? -3.619 6.388 -15.493 1.00 87.75 113 ASP A C 1
ATOM 912 O O . ASP A 1 113 ? -3.303 7.421 -16.085 1.00 87.75 113 ASP A O 1
ATOM 916 N N . THR A 1 114 ? -4.895 6.013 -15.377 1.00 85.88 114 THR A N 1
ATOM 917 C CA . THR A 1 114 ? -6.014 6.714 -16.028 1.00 85.88 114 THR A CA 1
ATOM 918 C C . THR A 1 114 ? -6.549 7.910 -15.248 1.00 85.88 114 THR A C 1
ATOM 920 O O . THR A 1 114 ? -7.276 8.736 -15.806 1.00 85.88 114 THR A O 1
ATOM 923 N N . TYR A 1 115 ? -6.196 8.009 -13.971 1.00 81.94 115 TYR A N 1
ATOM 924 C CA . TYR A 1 115 ? -6.779 8.978 -13.050 1.00 81.94 115 TYR A CA 1
ATOM 925 C C . TYR A 1 115 ? -5.733 9.913 -12.452 1.00 81.94 115 TYR A C 1
ATOM 927 O O . TYR A 1 115 ? -5.928 11.126 -12.390 1.00 81.94 115 TYR A O 1
ATOM 935 N N . TYR A 1 116 ? -4.586 9.363 -12.052 1.00 80.69 116 TYR A N 1
ATOM 936 C CA . TYR A 1 116 ? -3.500 10.155 -11.498 1.00 80.69 116 TYR A CA 1
ATOM 937 C C . TYR A 1 116 ? -2.570 10.664 -12.601 1.00 80.69 116 TYR A C 1
ATOM 939 O O . TYR A 1 116 ? -2.431 10.071 -13.665 1.00 80.69 116 TYR A O 1
ATOM 947 N N . ASN A 1 117 ? -1.870 11.764 -12.325 1.00 74.31 117 ASN A N 1
ATOM 948 C CA . ASN A 1 117 ? -0.849 12.300 -13.220 1.00 74.31 117 ASN A CA 1
ATOM 949 C C . ASN A 1 117 ? 0.546 12.107 -12.617 1.00 74.31 117 ASN A C 1
ATOM 951 O O . ASN A 1 117 ? 0.753 12.349 -11.428 1.00 74.31 117 ASN A O 1
ATOM 955 N N . ILE A 1 118 ? 1.521 11.751 -13.454 1.00 70.56 118 ILE A N 1
ATOM 956 C CA . ILE A 1 118 ? 2.924 11.570 -13.069 1.00 70.56 118 ILE A CA 1
ATOM 957 C C . ILE A 1 118 ? 3.535 12.850 -12.475 1.00 70.56 118 ILE A C 1
ATOM 959 O O . ILE A 1 118 ? 4.341 12.774 -11.553 1.00 70.56 118 ILE A O 1
ATOM 963 N N . THR A 1 119 ? 3.122 14.027 -12.976 1.00 63.72 119 THR A N 1
ATOM 964 C CA . THR A 1 119 ? 3.592 15.347 -12.509 1.00 63.72 119 THR A CA 1
ATOM 965 C C . THR A 1 119 ? 2.690 15.975 -11.452 1.00 63.72 119 THR A C 1
ATOM 967 O O . THR A 1 119 ? 2.994 17.057 -10.948 1.00 63.72 119 THR A O 1
ATOM 970 N N . GLY A 1 120 ? 1.554 15.344 -11.152 1.00 54.16 120 GLY A N 1
ATOM 971 C CA . GLY A 1 120 ? 0.778 15.693 -9.976 1.00 54.16 120 GLY A CA 1
ATOM 972 C C . GLY A 1 120 ? 1.576 15.217 -8.773 1.00 54.16 120 GLY A C 1
ATOM 973 O O . GLY A 1 120 ? 1.657 14.016 -8.509 1.00 54.16 120 GLY A O 1
ATOM 974 N N . GLY A 1 121 ? 2.223 16.132 -8.050 1.00 53.75 121 GLY A N 1
ATOM 975 C CA . GLY A 1 121 ? 2.631 15.788 -6.692 1.00 53.75 121 GLY A CA 1
ATOM 976 C C . GLY A 1 121 ? 1.414 15.222 -5.950 1.00 53.75 121 GLY A C 1
ATOM 977 O O . GLY A 1 121 ? 0.334 15.750 -6.141 1.00 53.75 121 GLY A O 1
ATOM 978 N N . ILE A 1 122 ? 1.632 14.188 -5.124 1.00 56.62 122 ILE A N 1
ATOM 979 C CA . ILE A 1 122 ? 0.726 13.678 -4.067 1.00 56.62 122 ILE A CA 1
ATOM 980 C C . ILE A 1 122 ? -0.661 13.244 -4.536 1.00 56.62 122 ILE A C 1
ATOM 982 O O . ILE A 1 122 ? -1.418 13.988 -5.134 1.00 56.62 122 ILE A O 1
ATOM 986 N N . VAL A 1 123 ? -1.030 12.024 -4.163 1.00 58.31 123 VAL A N 1
ATOM 987 C CA . VAL A 1 123 ? -2.446 11.692 -4.018 1.00 58.31 123 VAL A CA 1
ATOM 988 C C . VAL A 1 123 ? -2.939 12.506 -2.823 1.00 58.31 123 VAL A C 1
ATOM 990 O O . VAL A 1 123 ? -2.698 12.111 -1.679 1.00 58.31 123 VAL A O 1
ATOM 993 N N . GLU A 1 124 ? -3.469 13.707 -3.066 1.00 57.59 124 GLU A N 1
ATOM 994 C CA . GLU A 1 124 ? -4.144 14.451 -2.008 1.00 57.59 124 GLU A CA 1
ATOM 995 C C . GLU A 1 124 ? -5.229 13.529 -1.443 1.00 57.59 124 GLU A C 1
ATOM 997 O O . GLU A 1 124 ? -5.917 12.831 -2.183 1.00 57.59 124 GLU A O 1
ATOM 1002 N N . ILE A 1 125 ? -5.318 13.438 -0.114 1.00 52.91 125 ILE A N 1
ATOM 1003 C CA . ILE A 1 125 ? -6.461 12.774 0.516 1.00 52.91 125 ILE A CA 1
ATOM 1004 C C . ILE A 1 125 ? -7.598 13.794 0.458 1.00 52.91 125 ILE A C 1
ATOM 1006 O O . ILE A 1 125 ? -7.887 14.480 1.440 1.00 52.91 125 ILE A O 1
ATOM 1010 N N . ASP A 1 126 ? -8.141 13.974 -0.736 1.00 57.34 126 ASP A N 1
ATOM 1011 C CA . ASP A 1 126 ? -9.397 14.655 -1.002 1.00 57.34 126 ASP A CA 1
ATOM 1012 C C . ASP A 1 126 ? -10.463 13.608 -1.371 1.00 57.34 126 ASP A C 1
ATOM 1014 O O . ASP A 1 126 ? -10.287 12.414 -1.111 1.00 57.34 126 ASP A O 1
ATOM 1018 N N . ASP A 1 127 ? -11.589 14.047 -1.934 1.00 54.78 127 ASP A N 1
ATOM 1019 C CA . ASP A 1 127 ? -12.693 13.164 -2.327 1.00 54.78 127 ASP A CA 1
ATOM 1020 C C . ASP A 1 127 ? -12.338 12.204 -3.491 1.00 54.78 127 ASP A C 1
ATOM 1022 O O . ASP A 1 127 ? -13.198 11.454 -3.952 1.00 54.78 127 ASP A O 1
ATOM 1026 N N . ASP A 1 128 ? -11.083 12.204 -3.954 1.00 69.50 128 ASP A N 1
ATOM 1027 C CA . ASP A 1 128 ? -10.623 11.613 -5.208 1.00 69.50 128 ASP A CA 1
ATOM 1028 C C . ASP A 1 128 ? -9.490 10.573 -4.971 1.00 69.50 128 ASP A C 1
ATOM 1030 O O . ASP A 1 128 ? -8.481 10.518 -5.673 1.00 69.50 128 ASP A O 1
ATOM 1034 N N . VAL A 1 129 ? -9.619 9.701 -3.958 1.00 80.31 129 VAL A N 1
ATOM 1035 C CA . VAL A 1 129 ? -8.666 8.589 -3.743 1.00 80.31 129 VAL A CA 1
ATOM 1036 C C . VAL A 1 129 ? -9.155 7.303 -4.409 1.00 80.31 129 VAL A C 1
ATOM 1038 O O . VAL A 1 129 ? -10.087 6.649 -3.942 1.00 80.31 129 VAL A O 1
ATOM 1041 N N . MET A 1 130 ? -8.444 6.884 -5.455 1.00 87.50 130 MET A N 1
ATOM 1042 C CA . MET A 1 130 ? -8.678 5.644 -6.201 1.00 87.50 130 MET A CA 1
ATOM 1043 C C . MET A 1 130 ? -7.638 4.569 -5.888 1.00 87.50 130 MET A C 1
ATOM 1045 O O . MET A 1 130 ? -6.429 4.821 -5.916 1.00 87.50 130 MET A O 1
ATOM 1049 N N . GLY A 1 131 ? -8.107 3.340 -5.669 1.00 92.69 131 GLY A N 1
ATOM 1050 C CA . GLY A 1 131 ? -7.263 2.158 -5.515 1.00 92.69 131 GLY A CA 1
ATOM 1051 C C . GLY A 1 131 ? -7.990 0.864 -5.879 1.00 92.69 131 GLY A C 1
ATOM 1052 O O . GLY A 1 131 ? -9.121 0.872 -6.353 1.00 92.69 131 GLY A O 1
ATOM 1053 N N . THR A 1 132 ? -7.332 -0.269 -5.642 1.00 96.44 132 THR A N 1
ATOM 1054 C CA . THR A 1 132 ? -7.902 -1.625 -5.808 1.00 96.44 132 THR A CA 1
ATOM 1055 C C . THR A 1 132 ? -8.262 -2.274 -4.467 1.00 96.44 132 THR A C 1
ATOM 1057 O O . THR A 1 132 ? -8.510 -3.479 -4.393 1.00 96.44 132 THR A O 1
ATOM 1060 N N . GLY A 1 133 ? -8.229 -1.489 -3.383 1.00 95.62 133 GLY A N 1
ATOM 1061 C CA . GLY A 1 133 ? -8.408 -1.945 -2.006 1.00 95.62 133 GLY A CA 1
ATOM 1062 C C . GLY A 1 133 ? -9.866 -2.239 -1.617 1.00 95.62 133 GLY A C 1
ATOM 1063 O O . GLY A 1 133 ? -10.789 -1.929 -2.370 1.00 95.62 133 GLY A O 1
ATOM 1064 N N . PRO A 1 134 ? -10.090 -2.812 -0.419 1.00 96.81 134 PRO A N 1
ATOM 1065 C CA . PRO A 1 134 ? -11.410 -3.265 0.034 1.00 96.81 134 PRO A CA 1
ATOM 1066 C C . PRO A 1 134 ? -12.401 -2.155 0.393 1.00 96.81 134 PRO A C 1
ATOM 1068 O O . PRO A 1 134 ? -13.588 -2.444 0.524 1.00 96.81 134 PRO A O 1
ATOM 1071 N N . PHE A 1 135 ? -11.939 -0.919 0.571 1.00 96.06 135 PHE A N 1
ATOM 1072 C CA . PHE A 1 135 ? -12.768 0.225 0.938 1.00 96.06 135 PHE A CA 1
ATOM 1073 C C . PHE A 1 135 ? -12.525 1.377 -0.029 1.00 96.06 135 PHE A C 1
ATOM 1075 O O . PHE A 1 135 ? -11.386 1.599 -0.440 1.00 96.06 135 PHE A O 1
ATOM 1082 N N . VAL A 1 136 ? -13.602 2.074 -0.372 1.00 93.56 136 VAL A N 1
ATOM 1083 C CA . VAL A 1 136 ? -13.618 3.285 -1.190 1.00 93.56 136 VAL A CA 1
ATOM 1084 C C . VAL A 1 136 ? -13.732 4.481 -0.255 1.00 93.56 136 VAL A C 1
ATOM 1086 O O . VAL A 1 136 ? -14.486 4.433 0.723 1.00 93.56 136 VAL A O 1
ATOM 1089 N N . PHE A 1 137 ? -12.979 5.538 -0.546 1.00 91.44 137 PHE A N 1
ATOM 1090 C CA . PHE A 1 137 ? -13.112 6.807 0.157 1.00 91.44 137 PHE A CA 1
ATOM 1091 C C . PHE A 1 137 ? -14.544 7.351 0.026 1.00 91.44 137 PHE A C 1
ATOM 1093 O O . PHE A 1 137 ? -15.164 7.222 -1.027 1.00 91.44 137 PHE A O 1
ATOM 1100 N N . ASP A 1 138 ? -15.076 7.928 1.101 1.00 90.50 138 ASP A N 1
ATOM 1101 C CA . ASP A 1 138 ? -16.399 8.563 1.093 1.00 90.50 138 ASP A CA 1
ATOM 1102 C C . ASP A 1 138 ? -16.321 10.024 1.536 1.00 90.50 138 ASP A C 1
ATOM 1104 O O . ASP A 1 138 ? -16.743 10.924 0.816 1.00 90.50 138 ASP A O 1
ATOM 1108 N N . HIS A 1 139 ? -15.759 10.276 2.720 1.00 89.00 139 HIS A N 1
ATOM 1109 C CA . HIS A 1 139 ? -15.744 11.618 3.290 1.00 89.00 139 HIS A CA 1
ATOM 1110 C C . HIS A 1 139 ? -14.564 11.841 4.228 1.00 89.00 139 HIS A C 1
ATOM 1112 O O . HIS A 1 139 ? -14.249 10.983 5.052 1.00 89.00 139 HIS A O 1
ATOM 1118 N N . TYR A 1 140 ? -13.985 13.042 4.191 1.00 88.56 140 TYR A N 1
ATOM 1119 C CA . TYR A 1 140 ? -13.023 13.496 5.187 1.00 88.56 140 TYR A CA 1
ATOM 1120 C C . TYR A 1 140 ? -13.368 14.884 5.727 1.00 88.56 140 TYR A C 1
ATOM 1122 O O . TYR A 1 140 ? -13.457 15.866 4.990 1.00 88.56 140 TYR A O 1
ATOM 1130 N N . GLN A 1 141 ? -13.476 14.982 7.050 1.00 88.56 141 GLN A N 1
ATOM 1131 C CA . GLN A 1 141 ? -13.539 16.244 7.770 1.00 88.56 141 GLN A CA 1
ATOM 1132 C C . GLN A 1 141 ? -12.300 16.388 8.651 1.00 88.56 141 GLN A C 1
ATOM 1134 O O . GLN A 1 141 ? -12.139 15.700 9.665 1.00 88.56 141 GLN A O 1
ATOM 1139 N N . LEU A 1 142 ? -11.436 17.339 8.282 1.00 86.69 142 LEU A N 1
ATOM 1140 C CA . LEU A 1 142 ? -10.170 17.594 8.964 1.00 86.69 142 LEU A CA 1
ATOM 1141 C C . LEU A 1 142 ? -10.360 17.772 10.478 1.00 86.69 142 LEU A C 1
ATOM 1143 O O . LEU A 1 142 ? -11.028 18.697 10.944 1.00 86.69 142 LEU A O 1
ATOM 1147 N N . GLY A 1 143 ? -9.708 16.898 11.245 1.00 87.56 143 GLY A N 1
ATOM 1148 C CA . GLY A 1 143 ? -9.736 16.916 12.706 1.00 87.56 143 GLY A CA 1
ATOM 1149 C C . GLY A 1 143 ? -11.044 16.428 13.334 1.00 87.56 143 GLY A C 1
ATOM 1150 O O . GLY A 1 143 ? -11.232 16.661 14.527 1.00 87.56 143 GLY A O 1
ATOM 1151 N N . VAL A 1 144 ? -11.927 15.791 12.558 1.00 92.25 144 VAL A N 1
ATOM 1152 C CA . VAL A 1 144 ? -13.201 15.238 13.036 1.00 92.25 144 VAL A CA 1
ATOM 1153 C C . VAL A 1 144 ? -13.334 13.766 12.661 1.00 92.25 144 VAL A C 1
ATOM 1155 O O . VAL A 1 144 ? -13.348 12.925 13.557 1.00 92.25 144 VAL A O 1
ATOM 1158 N N . GLU A 1 145 ? -13.409 13.438 11.371 1.00 93.25 145 GLU A N 1
ATOM 1159 C CA . GLU A 1 145 ? -13.626 12.059 10.927 1.00 93.25 145 GLU A CA 1
ATOM 1160 C C . GLU A 1 145 ? -13.159 11.787 9.493 1.00 93.25 145 GLU A C 1
ATOM 1162 O O . GLU A 1 145 ? -13.061 12.700 8.676 1.00 93.25 145 GLU A O 1
ATOM 1167 N N . LEU A 1 146 ? -12.885 10.515 9.206 1.00 92.31 146 LEU A N 1
ATOM 1168 C CA . LEU A 1 146 ? -12.719 9.941 7.870 1.00 92.31 146 LEU A CA 1
ATOM 1169 C C . LEU A 1 146 ? -13.674 8.750 7.754 1.00 92.31 146 LEU A C 1
ATOM 1171 O O . LEU A 1 146 ? -13.617 7.843 8.587 1.00 92.31 146 LEU A O 1
ATOM 1175 N N . THR A 1 147 ? -14.492 8.731 6.710 1.00 93.88 147 THR A N 1
ATOM 1176 C CA . THR A 1 147 ? -15.432 7.650 6.411 1.00 93.88 147 THR A CA 1
ATOM 1177 C C . THR A 1 147 ? -15.067 6.998 5.084 1.00 93.88 147 THR A C 1
ATOM 1179 O O . THR A 1 147 ? -14.670 7.665 4.127 1.00 93.88 147 THR A O 1
ATOM 1182 N N . MET A 1 148 ? -15.187 5.674 5.039 1.00 95.12 148 MET A N 1
ATOM 1183 C CA . MET A 1 148 ? -15.001 4.852 3.849 1.00 95.12 148 MET A CA 1
ATOM 1184 C C . MET A 1 148 ? -16.071 3.763 3.809 1.00 95.12 148 MET A C 1
ATOM 1186 O O . MET A 1 148 ? -16.463 3.248 4.856 1.00 95.12 148 MET A O 1
ATOM 1190 N N . HIS A 1 149 ? -16.487 3.343 2.617 1.00 95.81 149 HIS A N 1
ATOM 1191 C CA . HIS A 1 149 ? -17.473 2.275 2.445 1.00 95.81 149 HIS A CA 1
ATOM 1192 C C . HIS A 1 149 ? -16.880 1.066 1.719 1.00 95.81 149 HIS A C 1
ATOM 1194 O O . HIS A 1 149 ? -15.937 1.179 0.936 1.00 95.81 149 HIS A O 1
ATOM 1200 N N . ALA A 1 150 ? -17.403 -0.126 1.995 1.00 97.50 150 ALA A N 1
ATOM 1201 C CA . ALA A 1 150 ? -16.897 -1.361 1.410 1.00 97.50 150 ALA A CA 1
ATOM 1202 C C . ALA A 1 150 ? -17.042 -1.374 -0.118 1.00 97.50 150 ALA A C 1
ATOM 1204 O O . ALA A 1 150 ? -18.136 -1.200 -0.660 1.00 97.50 150 ALA A O 1
ATOM 1205 N N . TYR A 1 151 ? -15.952 -1.688 -0.817 1.00 96.94 151 TYR A N 1
ATOM 1206 C CA . TYR A 1 151 ? -15.958 -1.855 -2.263 1.00 96.94 151 TYR A CA 1
ATOM 1207 C C . TYR A 1 151 ? -16.606 -3.193 -2.637 1.00 96.94 151 TYR A C 1
ATOM 1209 O O . TYR A 1 151 ? -16.055 -4.271 -2.393 1.00 96.94 151 TYR A O 1
ATOM 1217 N N . ALA A 1 152 ? -17.798 -3.134 -3.238 1.00 96.19 152 ALA A N 1
ATOM 1218 C CA . ALA A 1 152 ? -18.593 -4.321 -3.564 1.00 96.19 152 ALA A CA 1
ATOM 1219 C C . ALA A 1 152 ? -17.866 -5.306 -4.498 1.00 96.19 152 ALA A C 1
ATOM 1221 O O . ALA A 1 152 ? -18.043 -6.516 -4.362 1.00 96.19 152 ALA A O 1
ATOM 1222 N N . ASN A 1 153 ? -17.022 -4.789 -5.395 1.00 95.50 153 ASN A N 1
ATOM 1223 C CA . ASN A 1 153 ? -16.281 -5.572 -6.384 1.00 95.50 153 ASN A CA 1
ATOM 1224 C C . ASN A 1 153 ? -14.837 -5.876 -5.947 1.00 95.50 153 ASN A C 1
ATOM 1226 O O . ASN A 1 153 ? -14.002 -6.211 -6.785 1.00 95.50 153 ASN A O 1
ATOM 1230 N N . TYR A 1 154 ? -14.514 -5.766 -4.650 1.00 97.25 154 TYR A N 1
ATOM 1231 C CA . TYR A 1 154 ? -13.169 -6.082 -4.172 1.00 97.25 154 TYR A CA 1
ATOM 1232 C C . TYR A 1 154 ? -12.778 -7.519 -4.537 1.00 97.25 154 TYR A C 1
ATOM 1234 O O . TYR A 1 154 ? -13.500 -8.479 -4.262 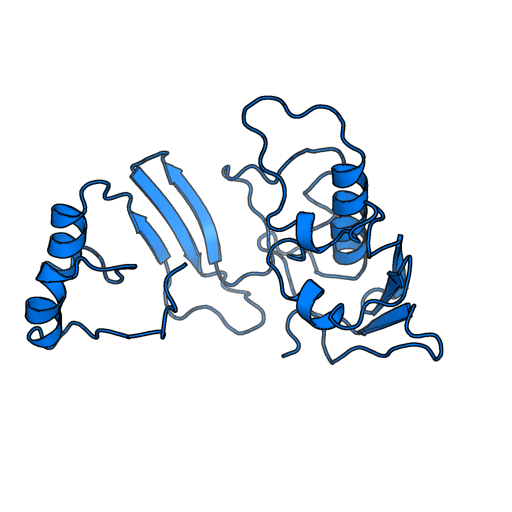1.00 97.25 154 TYR A O 1
ATOM 1242 N N . TRP A 1 155 ? -11.604 -7.668 -5.145 1.00 96.19 155 TRP A N 1
ATOM 1243 C CA . TRP A 1 155 ? -11.165 -8.900 -5.801 1.00 96.19 155 TRP A CA 1
ATOM 1244 C C . TRP A 1 155 ? -10.892 -10.071 -4.838 1.00 96.19 155 TRP A C 1
ATOM 1246 O O . TRP A 1 155 ? -10.855 -11.218 -5.279 1.00 96.19 155 TRP A O 1
ATOM 1256 N N . GLN A 1 156 ? -10.744 -9.819 -3.529 1.00 95.31 156 GLN A N 1
ATOM 1257 C CA . GLN A 1 156 ? -10.686 -10.875 -2.498 1.00 95.31 156 GLN A CA 1
ATOM 1258 C C . GLN A 1 156 ? -12.035 -11.135 -1.808 1.00 95.31 156 GLN A C 1
ATOM 1260 O O . GLN A 1 156 ? -12.091 -11.863 -0.819 1.00 95.31 156 GLN A O 1
ATOM 1265 N N . GLY A 1 157 ? -13.120 -10.568 -2.337 1.00 96.31 157 GLY A N 1
ATOM 1266 C CA . GLY A 1 157 ? -14.456 -10.616 -1.756 1.00 96.31 157 GLY A CA 1
ATOM 1267 C C . GLY A 1 157 ? -14.738 -9.405 -0.870 1.00 96.31 157 GLY A C 1
ATOM 1268 O O . GLY A 1 157 ? -13.888 -8.983 -0.090 1.00 96.31 157 GLY A O 1
ATOM 1269 N N . LYS A 1 158 ? -15.950 -8.850 -0.989 1.00 95.88 158 LYS A N 1
ATOM 1270 C CA . LYS A 1 158 ? -16.394 -7.665 -0.242 1.00 95.88 158 LYS A CA 1
ATOM 1271 C C . LYS A 1 158 ? -16.102 -7.805 1.261 1.00 95.88 158 LYS A C 1
ATOM 1273 O O . LYS A 1 158 ? -16.365 -8.853 1.863 1.00 95.88 158 LYS A O 1
ATOM 1278 N N . ALA A 1 159 ? -15.604 -6.725 1.863 1.00 96.12 159 ALA A N 1
ATOM 1279 C CA . ALA A 1 159 ? -15.447 -6.631 3.308 1.00 96.12 159 ALA A CA 1
ATOM 1280 C C . ALA A 1 159 ? -16.773 -6.933 4.033 1.00 96.12 159 ALA A C 1
ATOM 1282 O O . ALA A 1 159 ? -17.854 -6.587 3.559 1.00 96.12 159 ALA A O 1
ATOM 1283 N N . GLN A 1 160 ? -16.683 -7.594 5.190 1.00 96.25 160 GLN A N 1
ATOM 1284 C CA . GLN A 1 160 ? -17.855 -7.907 6.023 1.00 96.25 160 GLN A CA 1
ATOM 1285 C C . GLN A 1 160 ? -18.402 -6.678 6.762 1.00 96.25 160 GLN A C 1
ATOM 1287 O O . GLN A 1 160 ? -19.528 -6.699 7.243 1.00 96.25 160 GLN A O 1
ATOM 1292 N N . ILE A 1 161 ? -17.586 -5.630 6.868 1.00 95.25 161 ILE A N 1
ATOM 1293 C CA . ILE A 1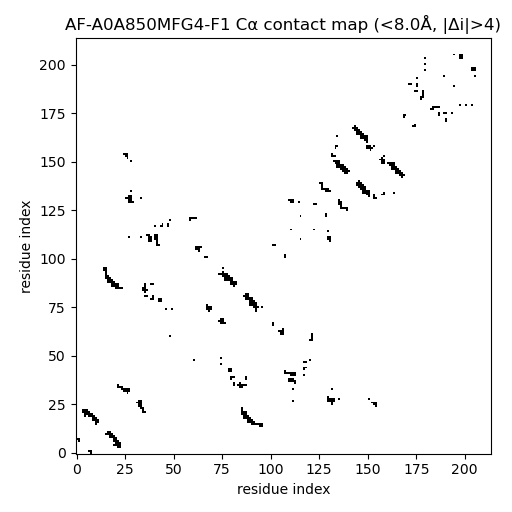 161 ? -17.947 -4.340 7.445 1.00 95.25 161 ILE A CA 1
ATOM 1294 C C . ILE A 1 161 ? -18.328 -3.429 6.284 1.00 95.25 161 ILE A C 1
ATOM 1296 O O . ILE A 1 161 ? -17.528 -3.278 5.364 1.00 95.25 161 ILE A O 1
ATOM 1300 N N . ASP A 1 162 ? -19.524 -2.844 6.324 1.00 96.62 162 ASP A N 1
ATOM 1301 C CA . ASP A 1 162 ? -20.025 -1.981 5.248 1.00 96.62 162 ASP A CA 1
ATOM 1302 C C . ASP A 1 162 ? -19.410 -0.576 5.267 1.00 96.62 162 ASP A C 1
ATOM 1304 O O . ASP A 1 162 ? -19.186 -0.004 4.203 1.00 96.62 162 ASP A O 1
ATOM 1308 N N . GLU A 1 163 ? -19.103 -0.043 6.451 1.00 96.56 163 GLU A N 1
ATOM 1309 C CA . GLU A 1 163 ? -18.555 1.300 6.646 1.00 96.56 163 GLU A CA 1
ATOM 1310 C C . GLU A 1 163 ? -17.417 1.268 7.670 1.00 96.56 163 GLU A C 1
ATOM 1312 O O . GLU A 1 163 ? -17.548 0.693 8.751 1.00 96.56 163 GLU A O 1
ATOM 1317 N N . LEU A 1 164 ? -16.293 1.897 7.333 1.00 95.75 164 LEU A N 1
ATOM 1318 C CA . LEU A 1 164 ? -15.218 2.197 8.267 1.00 95.75 164 LEU A CA 1
ATOM 1319 C C . LEU A 1 164 ? -15.218 3.687 8.567 1.00 95.75 164 LEU A C 1
ATOM 1321 O O . LEU A 1 164 ? -15.047 4.505 7.665 1.00 95.75 164 LEU A O 1
ATOM 1325 N N . LYS A 1 165 ? -15.322 4.016 9.852 1.00 95.81 165 LYS A N 1
ATOM 1326 C CA . LYS A 1 165 ? -15.272 5.387 10.343 1.00 95.81 165 LYS A CA 1
ATOM 1327 C C . LYS A 1 165 ? -14.112 5.567 11.314 1.00 95.81 165 LYS A C 1
ATOM 1329 O O . LYS A 1 165 ? -14.085 4.992 12.400 1.00 95.81 165 LYS A O 1
ATOM 1334 N N . PHE A 1 166 ? -13.155 6.397 10.929 1.00 94.62 166 PHE A N 1
ATOM 1335 C CA . PHE A 1 166 ? -12.072 6.849 11.791 1.00 94.62 166 PHE A CA 1
ATOM 1336 C C . PHE A 1 166 ? -12.503 8.154 12.445 1.00 94.62 166 PHE A C 1
ATOM 1338 O O . PHE A 1 166 ? -12.730 9.143 11.756 1.00 94.62 166 PHE A O 1
ATOM 1345 N N . VAL A 1 167 ? -12.615 8.162 13.772 1.00 94.19 167 VAL A N 1
ATOM 1346 C CA . VAL A 1 167 ? -13.029 9.343 14.542 1.00 94.19 167 VAL A CA 1
ATOM 1347 C C . VAL A 1 167 ? -11.821 9.946 15.252 1.00 94.19 167 VAL A C 1
ATOM 1349 O O . VAL A 1 167 ? -11.098 9.258 15.975 1.00 94.19 167 VAL A O 1
ATOM 1352 N N . GLU A 1 168 ? -11.616 11.249 15.081 1.00 93.12 168 GLU A N 1
ATOM 1353 C CA . GLU A 1 168 ? -10.533 11.991 15.720 1.00 93.12 168 GLU A CA 1
ATOM 1354 C C . GLU A 1 168 ? -10.911 12.338 17.171 1.00 93.12 168 GLU A C 1
ATOM 1356 O O . GLU A 1 168 ? -11.609 13.314 17.454 1.00 93.12 168 GLU A O 1
ATOM 1361 N N . ILE A 1 169 ? -10.402 11.557 18.127 1.00 94.69 169 ILE A N 1
ATOM 1362 C CA . ILE A 1 169 ? -10.527 11.846 19.564 1.00 94.69 169 ILE A CA 1
ATOM 1363 C C . ILE A 1 169 ? -9.145 12.184 20.128 1.00 94.69 169 ILE A C 1
ATOM 1365 O O . ILE A 1 169 ? -8.381 11.307 20.547 1.00 94.69 169 ILE A O 1
ATOM 1369 N N . ARG A 1 170 ? -8.826 13.485 20.147 1.00 93.50 170 ARG A N 1
ATOM 1370 C CA . ARG A 1 170 ? -7.495 13.997 20.528 1.00 93.50 170 ARG A CA 1
ATOM 1371 C C . ARG A 1 170 ? -7.108 13.719 21.977 1.00 93.50 170 ARG A C 1
ATOM 1373 O O . ARG A 1 170 ? -5.938 13.510 22.269 1.00 93.50 170 ARG A O 1
ATOM 1380 N N . ASN A 1 171 ? -8.067 13.777 22.898 1.00 95.56 171 ASN A N 1
ATOM 1381 C CA . ASN A 1 171 ? -7.794 13.547 24.312 1.00 95.56 171 ASN A CA 1
ATOM 1382 C C . ASN A 1 171 ? -7.755 12.039 24.605 1.00 95.56 171 ASN A C 1
ATOM 1384 O O . ASN A 1 171 ? -8.752 11.346 24.410 1.00 95.56 171 ASN A O 1
ATOM 1388 N N . ASP A 1 172 ? -6.621 11.548 25.105 1.00 95.06 172 ASP A N 1
ATOM 1389 C CA . ASP A 1 172 ? -6.397 10.113 25.311 1.00 95.06 172 ASP A CA 1
ATOM 1390 C C . ASP A 1 172 ? -7.369 9.487 26.314 1.00 95.06 172 ASP A C 1
ATOM 1392 O O . ASP A 1 172 ? -7.890 8.403 26.055 1.00 95.06 172 ASP A O 1
ATOM 1396 N N . ASP A 1 173 ? -7.655 10.166 27.429 1.00 96.25 173 ASP A N 1
ATOM 1397 C CA . ASP A 1 173 ? -8.637 9.691 28.411 1.00 96.25 173 ASP A CA 1
ATOM 1398 C C . ASP A 1 173 ? -10.023 9.540 27.770 1.00 96.25 173 ASP A C 1
ATOM 1400 O O . ASP A 1 173 ? -10.679 8.513 27.929 1.00 96.25 173 ASP A O 1
ATOM 1404 N N . SER A 1 174 ? -10.437 10.528 26.973 1.00 96.62 174 SER A N 1
ATOM 1405 C CA . SER A 1 174 ? -11.708 10.502 26.243 1.00 96.62 174 SER A CA 1
ATOM 1406 C C . SER A 1 174 ? -11.750 9.367 25.222 1.00 96.62 174 SER A C 1
ATOM 1408 O O . SER A 1 174 ? -12.760 8.680 25.122 1.00 96.62 174 SER A O 1
ATOM 1410 N N . ARG A 1 175 ? -10.651 9.124 24.499 1.00 96.06 175 ARG A N 1
ATOM 1411 C CA . ARG A 1 175 ? -10.561 8.051 23.500 1.00 96.06 175 ARG A CA 1
ATOM 1412 C C . ARG A 1 175 ? -10.623 6.660 24.137 1.00 96.06 175 ARG A C 1
ATOM 1414 O O . ARG A 1 175 ? -11.268 5.770 23.599 1.00 96.06 175 ARG A O 1
ATOM 1421 N N . ASN A 1 176 ? -10.003 6.477 25.302 1.00 97.00 176 ASN A N 1
ATOM 1422 C CA . ASN A 1 176 ? -10.085 5.212 26.039 1.00 97.00 176 ASN A CA 1
ATOM 1423 C C . ASN A 1 176 ? -11.483 4.994 26.632 1.00 97.00 176 ASN A C 1
ATOM 1425 O O . ASN A 1 176 ? -12.015 3.889 26.552 1.00 97.00 176 ASN A O 1
ATOM 1429 N N . ASN A 1 177 ? -12.103 6.046 27.171 1.00 96.00 177 ASN A N 1
ATOM 1430 C CA . ASN A 1 177 ? -13.485 5.975 27.643 1.00 96.00 177 ASN A CA 1
ATOM 1431 C C . ASN A 1 177 ? -14.468 5.698 26.500 1.00 96.00 177 ASN A C 1
ATOM 1433 O O . ASN A 1 177 ? -15.428 4.973 26.714 1.00 96.00 177 ASN A O 1
ATOM 1437 N N . ALA A 1 178 ? -14.216 6.212 25.292 1.00 96.31 178 ALA A N 1
ATOM 1438 C CA . ALA A 1 178 ? -15.051 5.935 24.126 1.00 96.31 178 ALA A CA 1
ATOM 1439 C C . ALA A 1 178 ? -15.102 4.438 23.780 1.00 96.31 178 ALA A C 1
ATOM 1441 O O . ALA A 1 178 ? -16.155 3.961 23.369 1.00 96.31 178 ALA A O 1
ATOM 1442 N N . LEU A 1 179 ? -14.004 3.695 23.978 1.00 96.75 179 LEU A N 1
ATOM 1443 C CA . LEU A 1 179 ? -14.015 2.238 23.818 1.00 96.75 179 LEU A CA 1
ATOM 1444 C C . LEU A 1 179 ? -14.858 1.573 24.916 1.00 96.75 179 LEU A C 1
ATOM 1446 O O . LEU A 1 179 ? -15.698 0.738 24.610 1.00 96.75 179 LEU A O 1
ATOM 1450 N N . LEU A 1 180 ? -14.685 1.982 26.182 1.00 94.75 180 LEU A N 1
ATOM 1451 C CA . LEU A 1 180 ? -15.481 1.449 27.301 1.00 94.75 180 LEU A CA 1
ATOM 1452 C C . LEU A 1 180 ? -16.985 1.682 27.124 1.00 94.75 180 LEU A C 1
ATOM 1454 O O . LEU A 1 180 ? -17.789 0.864 27.552 1.00 94.75 180 LEU A O 1
ATOM 1458 N N . THR A 1 181 ? -17.379 2.808 26.527 1.00 94.38 181 THR A N 1
ATOM 1459 C CA . THR A 1 181 ? -18.794 3.128 26.295 1.00 94.38 181 THR A CA 1
ATOM 1460 C C . THR A 1 181 ? -19.353 2.518 25.011 1.00 94.38 181 THR A C 1
ATOM 1462 O O . THR A 1 181 ? -20.536 2.709 24.742 1.00 94.38 181 THR A O 1
ATOM 1465 N N . GLY A 1 182 ? -18.529 1.843 24.201 1.00 94.44 182 GLY A N 1
ATOM 1466 C CA . GLY A 1 182 ? -18.922 1.331 22.885 1.00 94.44 182 GLY A CA 1
ATOM 1467 C C . GLY A 1 182 ? -19.160 2.424 21.836 1.00 94.44 182 GLY A C 1
ATOM 1468 O O . GLY A 1 182 ? -19.855 2.196 20.853 1.00 94.44 182 GLY A O 1
ATOM 1469 N N . SER A 1 183 ? -18.618 3.629 22.040 1.00 94.50 183 SER A N 1
ATOM 1470 C CA . SER A 1 183 ? -18.686 4.721 21.054 1.00 94.50 183 SER A CA 1
ATOM 1471 C C . SER A 1 183 ? -17.679 4.545 19.912 1.00 94.50 183 SER A C 1
ATOM 1473 O O . SER A 1 183 ? -17.810 5.198 18.880 1.00 94.50 183 SER A O 1
ATOM 1475 N N . ILE A 1 184 ? -16.654 3.714 20.119 1.00 96.31 184 ILE A N 1
ATOM 1476 C CA . ILE A 1 184 ? -15.724 3.228 19.095 1.00 96.31 184 ILE A CA 1
ATOM 1477 C C . ILE A 1 184 ? -15.527 1.725 19.290 1.00 96.31 184 ILE A C 1
ATOM 1479 O O . ILE A 1 184 ? -15.513 1.254 20.425 1.00 96.31 184 ILE A O 1
ATOM 1483 N N . ASP A 1 185 ? -15.304 0.997 18.198 1.00 95.56 185 ASP A N 1
ATOM 1484 C CA . ASP A 1 185 ? -15.098 -0.459 18.235 1.00 95.56 185 ASP A CA 1
ATOM 1485 C C . ASP A 1 185 ? -13.618 -0.858 18.324 1.00 95.56 185 ASP A C 1
ATOM 1487 O O . ASP A 1 185 ? -13.275 -1.977 18.702 1.00 95.56 185 ASP A O 1
ATOM 1491 N N . PHE A 1 186 ? -12.713 0.054 17.955 1.00 95.31 186 PHE A N 1
ATOM 1492 C CA . PHE A 1 186 ? -11.281 -0.216 17.890 1.00 95.31 186 PHE A CA 1
ATOM 1493 C C . PHE A 1 186 ? -10.462 0.936 18.469 1.00 95.31 186 PHE A C 1
ATOM 1495 O O . PHE A 1 186 ? -10.651 2.101 18.119 1.00 95.31 186 PHE A O 1
ATOM 1502 N N . LEU A 1 187 ? -9.489 0.593 19.315 1.00 94.69 187 LEU A N 1
ATOM 1503 C CA . LEU A 1 187 ? -8.552 1.535 19.914 1.00 94.69 187 LEU A CA 1
ATOM 1504 C C . LEU A 1 187 ? -7.114 1.074 19.701 1.00 94.69 187 LEU A C 1
ATOM 1506 O O . LEU A 1 187 ? -6.699 0.024 20.191 1.00 94.69 187 LEU A O 1
ATOM 1510 N N . LYS A 1 188 ? -6.324 1.911 19.028 1.00 91.62 188 LYS A N 1
ATOM 1511 C CA . LYS A 1 188 ? -4.874 1.738 18.933 1.00 91.62 188 LYS A CA 1
ATOM 1512 C C . LYS A 1 188 ? -4.172 2.416 20.109 1.00 91.62 188 LYS A C 1
ATOM 1514 O O . LYS A 1 188 ? -4.538 3.527 20.486 1.00 91.62 188 LYS A O 1
ATOM 1519 N N . ASP A 1 189 ? -3.124 1.764 20.617 1.00 90.00 189 ASP A N 1
ATOM 1520 C CA . ASP A 1 189 ? -2.252 2.261 21.692 1.00 90.00 189 ASP A CA 1
ATOM 1521 C C . ASP A 1 189 ? -3.052 2.746 22.933 1.00 90.00 189 ASP A C 1
ATOM 1523 O O . ASP A 1 189 ? -3.029 3.937 23.262 1.00 90.00 189 ASP A O 1
ATOM 1527 N N . PRO A 1 190 ? -3.799 1.849 23.618 1.00 93.44 190 PRO A N 1
ATOM 1528 C CA . PRO A 1 190 ? -4.541 2.197 24.830 1.00 93.44 190 PRO A CA 1
ATOM 1529 C C . PRO A 1 190 ? -3.619 2.734 25.932 1.00 93.44 190 PRO A C 1
ATOM 1531 O O . PRO A 1 190 ? -2.448 2.360 26.035 1.00 93.44 190 PRO A O 1
ATOM 1534 N N . LEU A 1 191 ? -4.163 3.584 26.808 1.00 94.50 191 LEU A N 1
ATOM 1535 C CA . LEU A 1 191 ? -3.404 4.101 27.944 1.00 94.50 191 LEU A CA 1
ATOM 1536 C C . LEU A 1 191 ? -3.062 2.951 28.905 1.00 94.50 191 LEU A C 1
ATOM 1538 O O . LEU A 1 191 ? -3.968 2.209 29.289 1.00 94.50 191 LEU A O 1
ATOM 1542 N N . PRO A 1 192 ? -1.812 2.840 29.400 1.00 94.06 192 PRO A N 1
ATOM 1543 C CA . PRO A 1 192 ? -1.429 1.756 30.306 1.00 94.06 192 PRO A CA 1
ATOM 1544 C C . PRO A 1 192 ? -2.332 1.628 31.540 1.00 94.06 192 PRO A C 1
ATOM 1546 O O . PRO A 1 192 ? -2.657 0.521 31.953 1.00 94.06 192 PRO A O 1
ATOM 1549 N N . LYS A 1 193 ? -2.800 2.758 32.091 1.00 94.88 193 LYS A N 1
ATOM 1550 C CA . LYS A 1 193 ? -3.713 2.790 33.249 1.00 94.88 193 LYS A CA 1
ATOM 1551 C C . LYS A 1 193 ? -5.123 2.251 32.962 1.00 94.88 193 LYS A C 1
ATOM 1553 O O . LYS A 1 193 ? -5.839 1.943 33.903 1.00 94.88 193 LYS A O 1
ATOM 1558 N N . MET A 1 194 ? -5.525 2.169 31.693 1.00 95.06 194 MET A N 1
ATOM 1559 C CA . MET A 1 194 ? -6.848 1.685 31.274 1.00 95.06 194 MET A CA 1
ATOM 1560 C C . MET A 1 194 ? -6.846 0.183 30.971 1.00 95.06 194 MET A C 1
ATOM 1562 O O . MET A 1 194 ? -7.910 -0.422 30.890 1.00 95.06 194 MET A O 1
ATOM 1566 N N . LEU A 1 195 ? -5.664 -0.434 30.842 1.00 93.88 195 LEU A N 1
ATOM 1567 C CA . LEU A 1 195 ? -5.534 -1.848 30.486 1.00 93.88 195 LEU A CA 1
ATOM 1568 C C . LEU A 1 195 ? -6.236 -2.775 31.479 1.00 93.88 195 LEU A C 1
ATOM 1570 O O . LEU A 1 195 ? -6.896 -3.712 31.050 1.00 93.88 195 LEU A O 1
ATOM 1574 N N . GLU A 1 196 ? -6.123 -2.513 32.785 1.00 94.06 196 GLU A N 1
ATOM 1575 C CA . GLU A 1 196 ? -6.788 -3.339 33.801 1.00 94.06 196 GLU A CA 1
ATOM 1576 C C . GLU A 1 196 ? -8.309 -3.340 33.609 1.00 94.06 196 GLU A C 1
ATOM 1578 O O . GLU A 1 196 ? -8.914 -4.407 33.604 1.00 94.06 196 GLU A O 1
ATOM 1583 N N . ALA A 1 197 ? -8.906 -2.173 33.341 1.00 94.38 197 ALA A N 1
ATOM 1584 C CA . ALA A 1 197 ? -10.333 -2.070 33.047 1.00 94.38 197 ALA A CA 1
ATOM 1585 C C . ALA A 1 197 ? -10.709 -2.837 31.767 1.00 94.38 197 ALA A C 1
ATOM 1587 O O . ALA A 1 197 ? -11.673 -3.599 31.773 1.00 94.38 197 ALA A O 1
ATOM 1588 N N . PHE A 1 198 ? -9.918 -2.704 30.698 1.00 95.44 198 PHE A N 1
ATOM 1589 C CA . PHE A 1 198 ? -10.163 -3.417 29.441 1.00 95.44 198 PHE A CA 1
ATOM 1590 C C . PHE A 1 198 ? -10.065 -4.937 29.577 1.00 95.44 198 PHE A C 1
ATOM 1592 O O . PHE A 1 198 ? -10.870 -5.641 28.985 1.00 95.44 198 PHE A O 1
ATOM 1599 N N . TYR A 1 199 ? -9.132 -5.461 30.377 1.00 94.69 199 TYR A N 1
ATOM 1600 C CA . TYR A 1 199 ? -9.041 -6.906 30.619 1.00 94.69 199 TYR A CA 1
ATOM 1601 C C . TYR A 1 199 ? -10.233 -7.466 31.403 1.00 94.69 199 TYR A C 1
ATOM 1603 O O . TYR A 1 199 ? -10.489 -8.667 31.341 1.00 94.69 199 TYR A O 1
ATOM 1611 N N . THR A 1 200 ? -10.926 -6.624 32.173 1.00 95.31 200 THR A N 1
ATOM 1612 C CA . THR A 1 200 ? -12.101 -7.032 32.954 1.00 95.31 200 THR A CA 1
ATOM 1613 C C . THR A 1 200 ? -13.424 -6.862 32.215 1.00 95.31 200 THR A C 1
ATOM 1615 O O . THR A 1 200 ? -14.425 -7.413 32.667 1.00 95.31 200 THR A O 1
ATOM 1618 N N . GLU A 1 201 ? -13.439 -6.125 31.103 1.00 95.94 201 GLU A N 1
ATOM 1619 C CA . GLU A 1 201 ? -14.641 -5.888 30.306 1.00 95.94 201 GLU A CA 1
ATOM 1620 C C . GLU A 1 201 ? -14.847 -7.046 29.309 1.00 95.94 201 GLU A C 1
ATOM 1622 O O . GLU A 1 201 ? -14.038 -7.197 28.393 1.00 95.94 201 GLU A O 1
ATOM 1627 N N . PRO A 1 202 ? -15.888 -7.890 29.461 1.00 94.19 202 PRO A N 1
ATOM 1628 C CA . PRO A 1 202 ? -16.085 -9.086 28.633 1.00 94.19 202 PRO A CA 1
ATOM 1629 C C . PRO A 1 202 ? -16.209 -8.813 27.131 1.00 94.19 202 PRO A C 1
ATOM 1631 O O . PRO A 1 202 ? -15.853 -9.683 26.335 1.00 94.19 202 PRO A O 1
ATOM 1634 N N . ASP A 1 203 ? -16.687 -7.629 26.748 1.00 94.31 203 ASP A N 1
ATOM 1635 C CA . ASP A 1 203 ? -16.892 -7.255 25.346 1.00 94.31 203 ASP A CA 1
ATOM 1636 C C . ASP A 1 203 ? -15.642 -6.620 24.705 1.00 94.31 203 ASP A C 1
ATOM 1638 O O . ASP A 1 203 ? -15.628 -6.343 23.504 1.00 94.31 203 ASP A O 1
ATOM 1642 N N . ILE A 1 204 ? -14.559 -6.424 25.471 1.00 96.31 204 ILE A N 1
ATOM 1643 C CA . ILE A 1 204 ? -13.303 -5.852 24.978 1.00 96.31 204 ILE A CA 1
ATOM 1644 C C . ILE A 1 204 ? -12.220 -6.926 24.914 1.00 96.31 204 ILE A C 1
ATOM 1646 O O . ILE A 1 204 ? -11.830 -7.534 25.908 1.00 96.31 204 ILE A O 1
ATOM 1650 N N . ASN A 1 205 ? -11.653 -7.108 23.721 1.00 95.06 205 ASN A N 1
ATOM 1651 C CA . ASN A 1 205 ? -10.506 -7.983 23.519 1.00 95.06 205 ASN A CA 1
ATOM 1652 C C . ASN A 1 205 ? -9.213 -7.172 23.365 1.00 95.06 205 ASN A C 1
ATOM 1654 O O . ASN A 1 205 ? -9.034 -6.438 22.391 1.00 95.06 205 ASN A O 1
ATOM 1658 N N . VAL A 1 206 ? -8.281 -7.337 24.306 1.00 92.94 206 VAL A N 1
ATOM 1659 C CA . VAL A 1 206 ? -6.977 -6.664 24.272 1.00 92.94 206 VAL A CA 1
ATOM 1660 C C . VAL A 1 206 ? -5.955 -7.536 23.543 1.00 92.94 206 VAL A C 1
ATOM 1662 O O . VAL A 1 206 ? -5.525 -8.577 24.040 1.00 92.94 206 VAL A O 1
ATOM 1665 N N . LEU A 1 207 ? -5.511 -7.076 22.372 1.00 91.00 207 LEU A N 1
ATOM 1666 C CA . LEU A 1 207 ? -4.502 -7.757 21.561 1.00 91.00 207 LEU A CA 1
ATOM 1667 C C . LEU A 1 207 ? -3.120 -7.124 21.758 1.00 91.00 207 LEU A C 1
ATOM 1669 O O . LEU A 1 207 ? -2.894 -5.969 21.400 1.00 91.00 207 LEU A O 1
ATOM 1673 N N . ASN A 1 208 ? -2.161 -7.896 22.273 1.00 84.12 208 ASN A N 1
ATOM 1674 C CA . ASN A 1 208 ? -0.761 -7.479 22.326 1.00 84.12 208 ASN A CA 1
ATOM 1675 C C . ASN A 1 208 ? -0.030 -7.922 21.051 1.00 84.12 208 ASN A C 1
ATOM 1677 O O . ASN A 1 208 ? 0.292 -9.097 20.891 1.00 84.12 208 ASN A O 1
ATOM 1681 N N . GLN A 1 209 ? 0.253 -6.974 20.157 1.00 69.12 209 GLN A N 1
ATOM 1682 C CA . GLN A 1 209 ? 0.973 -7.228 18.902 1.00 69.12 209 GLN A CA 1
ATOM 1683 C C . GLN A 1 209 ? 2.507 -7.158 19.034 1.00 69.12 209 GLN A C 1
ATOM 1685 O O . GLN A 1 209 ? 3.208 -7.094 18.029 1.00 69.12 209 GLN A O 1
ATOM 1690 N N . GLY A 1 210 ? 3.052 -7.182 20.256 1.00 58.12 210 GLY A N 1
ATOM 1691 C CA . GLY A 1 210 ? 4.492 -7.340 20.473 1.00 58.12 210 GLY A CA 1
ATOM 1692 C C . GLY A 1 210 ? 5.325 -6.150 20.000 1.00 58.12 210 GLY A C 1
ATOM 1693 O O . GLY A 1 210 ? 6.401 -6.336 19.435 1.00 58.12 210 GLY A O 1
ATOM 1694 N N . ARG A 1 211 ? 4.847 -4.920 20.225 1.00 47.94 211 ARG A N 1
ATOM 1695 C CA . ARG A 1 211 ? 5.616 -3.715 19.903 1.00 47.94 211 ARG A CA 1
ATOM 1696 C C . ARG A 1 211 ? 6.892 -3.693 20.752 1.00 47.94 211 ARG A C 1
ATOM 1698 O O . ARG A 1 211 ? 6.840 -3.459 21.957 1.00 47.94 211 ARG A O 1
ATOM 1705 N N . ILE A 1 212 ? 8.034 -3.934 20.113 1.00 40.59 212 ILE A N 1
ATOM 1706 C CA . ILE A 1 212 ? 9.334 -3.513 20.630 1.00 40.59 212 ILE A CA 1
ATOM 1707 C C . ILE A 1 212 ? 9.298 -1.988 20.514 1.00 40.59 212 ILE A C 1
ATOM 1709 O O . ILE A 1 212 ? 9.201 -1.456 19.408 1.00 40.59 212 ILE A O 1
ATOM 1713 N N . SER A 1 213 ? 9.205 -1.290 21.645 1.00 31.98 213 SER A N 1
ATOM 1714 C CA . SER A 1 213 ? 9.244 0.175 21.675 1.00 31.98 213 SER A CA 1
ATOM 1715 C C . SER A 1 213 ? 10.467 0.696 20.901 1.00 31.98 213 SER A C 1
ATOM 1717 O O . SER A 1 213 ? 11.500 0.022 20.935 1.00 31.98 213 SER A O 1
ATOM 1719 N N . PRO A 1 214 ? 10.359 1.844 20.202 1.00 36.97 214 PRO A N 1
ATOM 1720 C CA . PRO A 1 214 ? 11.514 2.489 19.579 1.00 36.97 214 PRO A CA 1
ATOM 1721 C C . PRO A 1 214 ? 12.597 2.851 20.603 1.00 36.97 214 PRO A C 1
ATOM 1723 O O . PRO A 1 214 ? 12.245 3.076 21.788 1.00 36.97 214 PRO A O 1
#

Foldseek 3Di:
DDDQFPDAWDADPQQFKTKTFGDFPFAKLVRHTQWVVLQQLLVLLLVVVLVDDDDDVPFDAQPPSVVQADPVRHGQFPGKDDPDRGMIMTGGPHHDPCVVVVCVGRSVFGDGPVQDDSPPGDPPPDQRDMHRDQWHWDDDDPQAKTKIAGRCVRPVHHDPDGMDMDGRDPDLVVQLVCCVVVVDVDDDPHDPVCVVVQVPDPSHDDDDPPDPDD

Secondary structure (DSSP, 8-state):
--SSBSS--EE-TTSSEEEEEBPSS-B-TTSPBP-HHHHHHHHHHHHHHHH-----TTPPPPTTGGGGB-TTS-BSEEEEEEEETTEEEEEESS--TTHHHHTTSGGGPPPPTTTS-TTS-S--SSS----SSSEEEEEEETTTEEEEEE-TT-TT---S-SEEEEE---SHHHHHHHHHTTS-S--SS--GGGHHHHHH-TT-----------

Mean predicted aligned error: 6.04 Å

pLDDT: mean 89.0, std 13.81, range [31.98, 98.75]

Nearest PDB structures (foldseek):
  8azb-assembly1_A  TM=7.351E-01  e=3.412E-10  Bacillus subtilis subsp. subtilis str. 168
  8ay0-assembly1_A  TM=7.329E-01  e=2.994E-10  Bacillus subtilis
  8ay0-assembly3_C  TM=7.365E-01  e=2.804E-10  Bacillus subtilis
  8ay0-assembly2_B  TM=7.307E-01  e=3.196E-10  Bacillus subtilis
  3zs6-assembly1_A  TM=6.999E-01  e=9.708E-10  Burkholderia pseudomallei

Sequence (214 aa):
VPLLASDIGSWDATFTQYTIPLRSGITFHDNSTFNADDVVFTFDRMEWLYNFTGLNPGYYLPYPIELYVFPNGTPIIKDVVKNSDYSVTFNLNDKYAPFEDLLCYPASSILTDTYYNITGGIVEIDDDVMGTGPFVFDHYQLGVELTMHAYANYWQGKAQIDELKFVEIRNDDSRNNALLTGSIDFLKDPLPKMLEAFYTEPDINVLNQGRISP

Radius of gyration: 20.47 Å; Cα contacts (8 Å, |Δi|>4): 315; chains: 1; bounding box: 45×39×55 Å

Solvent-accessible surface area (backbone atoms only — not comparable to full-atom values): 13034 Å² total; per-residue (Å²): 130,65,69,71,31,64,43,83,60,48,69,45,99,80,50,36,38,42,37,35,42,39,43,76,90,38,41,32,75,88,65,49,74,54,44,24,62,20,49,34,41,38,53,53,26,50,56,46,58,76,70,59,86,75,82,56,97,88,72,64,72,60,58,66,54,75,77,48,36,43,99,87,69,50,51,37,65,64,51,58,44,71,78,42,65,47,23,35,33,41,34,37,68,54,74,54,92,62,50,74,62,53,60,71,38,68,51,53,59,65,37,56,56,90,78,56,53,68,84,52,76,57,88,60,92,57,95,75,59,67,39,61,55,51,56,36,71,65,47,78,44,92,84,46,38,39,37,27,34,40,26,76,74,20,79,89,55,50,52,93,57,61,66,49,74,48,70,58,58,87,51,64,71,59,44,53,49,29,45,76,72,64,77,39,95,76,80,81,86,71,56,79,88,49,47,67,60,40,75,70,37,90,92,47,85,86,81,84,85,73,81,75,74,130